Protein AF-A0A936VA31-F1 (afdb_monomer)

Solvent-accessible surface area (backbone atoms only — not comparable to full-atom values): 14080 Å² total; per-residue (Å²): 133,63,66,66,61,53,48,71,73,44,42,67,61,54,53,49,54,37,67,78,35,67,78,33,27,40,36,29,42,31,24,40,40,99,90,47,75,46,81,42,85,36,58,51,67,40,97,56,46,86,48,73,36,76,37,67,69,51,52,54,57,44,53,76,66,28,49,75,64,31,39,37,38,30,41,60,67,91,64,90,61,83,48,77,65,52,57,48,51,18,40,76,67,69,27,28,36,36,39,39,34,63,93,77,72,42,79,50,73,50,65,53,62,90,73,80,72,72,81,58,69,38,66,57,35,65,60,50,44,27,22,62,37,48,49,33,53,46,35,35,74,56,66,71,40,86,60,84,86,68,95,41,56,86,74,42,63,80,81,42,59,73,62,52,75,76,53,45,46,75,73,44,31,44,81,51,54,87,87,74,62,47,22,66,26,36,35,38,19,39,68,99,51,97,37,42,50,39,40,30,32,33,64,43,94,56,28,26,42,37,31,50,86,93,33,51,18,42,76,48,67,57,45,67,70,63,52,72,30,43,78,47,35,35,41,41,77,88,57,74,64,65,49,82,64,80,90,122

Structure (mmCIF, N/CA/C/O backbone):
data_AF-A0A936VA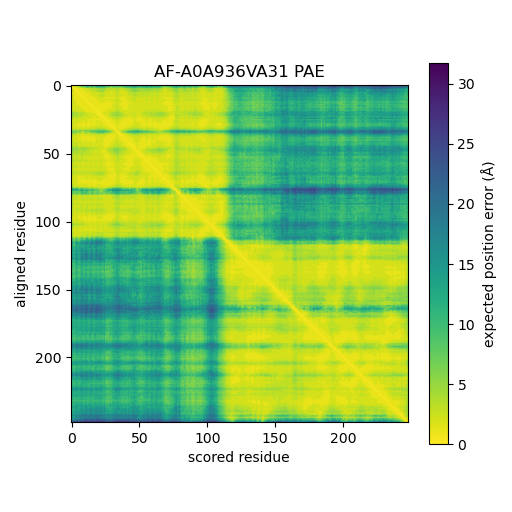31-F1
#
_entry.id   AF-A0A936VA31-F1
#
loop_
_atom_site.group_PDB
_atom_site.id
_atom_site.type_symbol
_atom_site.label_atom_id
_atom_site.label_alt_id
_atom_site.label_comp_id
_atom_site.label_asym_id
_atom_site.label_entity_id
_atom_site.label_seq_id
_atom_site.pdbx_PDB_ins_code
_atom_site.Cartn_x
_atom_site.Cartn_y
_atom_site.Cartn_z
_atom_site.occupancy
_atom_site.B_iso_or_equiv
_atom_site.auth_seq_id
_atom_site.auth_comp_id
_atom_site.auth_asym_id
_atom_site.auth_atom_id
_atom_site.pdbx_PDB_model_num
ATOM 1 N N . MET A 1 1 ? -22.477 9.271 8.141 1.00 64.38 1 MET A N 1
ATOM 2 C CA . MET A 1 1 ? -22.391 9.719 9.551 1.00 64.38 1 MET A CA 1
ATOM 3 C C . MET A 1 1 ? -21.027 10.358 9.692 1.00 64.38 1 MET A C 1
ATOM 5 O O . MET A 1 1 ? -20.084 9.769 9.188 1.00 64.38 1 MET A O 1
ATOM 9 N N . ASN A 1 2 ? -20.929 11.565 10.249 1.00 85.69 2 ASN A N 1
ATOM 10 C CA . ASN A 1 2 ? -19.639 12.242 10.396 1.00 85.69 2 ASN A CA 1
ATOM 11 C C . ASN A 1 2 ? -18.781 11.485 11.430 1.00 85.69 2 ASN A C 1
ATOM 13 O O . ASN A 1 2 ? -19.308 11.075 12.465 1.00 85.69 2 ASN A O 1
ATOM 17 N N . ILE A 1 3 ? -17.487 11.300 11.154 1.00 89.94 3 ILE A N 1
ATOM 18 C CA . ILE A 1 3 ? -16.535 10.653 12.065 1.00 89.94 3 ILE A CA 1
ATOM 19 C C . ILE A 1 3 ? -16.475 11.337 13.431 1.00 89.94 3 ILE A C 1
ATOM 21 O O . ILE A 1 3 ? -16.420 10.650 14.446 1.00 89.94 3 ILE A O 1
ATOM 25 N N . GLN A 1 4 ? -16.622 12.664 13.485 1.00 89.75 4 GLN A N 1
ATOM 26 C CA . GLN A 1 4 ? -16.688 13.390 14.752 1.00 89.75 4 GLN A CA 1
ATOM 27 C C . GLN A 1 4 ? -17.842 12.885 15.632 1.00 89.75 4 GLN A C 1
ATOM 29 O O . GLN A 1 4 ? -17.660 12.634 16.816 1.00 89.75 4 GLN A O 1
ATOM 34 N N . THR A 1 5 ? -19.013 12.627 15.040 1.00 92.50 5 THR A N 1
ATOM 35 C CA . THR A 1 5 ? -20.172 12.078 15.761 1.00 92.50 5 THR A CA 1
ATOM 36 C C . THR A 1 5 ? -19.912 10.667 16.290 1.00 92.50 5 THR A C 1
ATOM 38 O O . THR A 1 5 ? -20.430 10.300 17.343 1.00 92.50 5 THR A O 1
ATOM 41 N N . ILE A 1 6 ? -19.121 9.863 15.571 1.00 94.56 6 ILE A N 1
ATOM 42 C CA . ILE A 1 6 ? -18.710 8.529 16.027 1.00 94.56 6 ILE A CA 1
ATOM 43 C C . ILE A 1 6 ? -17.791 8.659 17.242 1.00 94.56 6 ILE A C 1
ATOM 45 O O . ILE A 1 6 ? -18.020 7.982 18.246 1.00 94.56 6 ILE A O 1
ATOM 49 N N . VAL A 1 7 ? -16.796 9.549 17.156 1.00 95.12 7 VAL A N 1
ATOM 50 C CA . VAL A 1 7 ? -15.859 9.838 18.247 1.00 95.12 7 VAL A CA 1
ATOM 51 C C . VAL A 1 7 ? -16.612 10.278 19.490 1.00 95.12 7 VAL A C 1
ATOM 53 O O . VAL A 1 7 ? -16.461 9.652 20.532 1.00 95.12 7 VAL A O 1
ATOM 56 N N . ASP A 1 8 ? -17.473 11.287 19.376 1.00 95.44 8 ASP A N 1
ATOM 57 C CA . ASP A 1 8 ? -18.206 11.836 20.519 1.00 95.44 8 ASP A CA 1
ATOM 58 C C . ASP A 1 8 ? -19.083 10.777 21.198 1.00 95.44 8 ASP A C 1
ATOM 60 O O . ASP A 1 8 ? -19.187 10.742 22.423 1.00 95.44 8 ASP A O 1
ATOM 64 N N . LYS A 1 9 ? -19.679 9.875 20.411 1.00 96.56 9 LYS A N 1
ATOM 65 C CA . LYS A 1 9 ? -20.570 8.832 20.921 1.00 96.56 9 LYS A CA 1
ATOM 66 C C . LYS A 1 9 ? -19.847 7.707 21.666 1.00 96.56 9 LYS A C 1
ATOM 68 O O . LYS A 1 9 ? -20.405 7.180 22.623 1.00 96.56 9 LYS A O 1
ATOM 73 N N . HIS A 1 10 ? -18.661 7.310 21.210 1.00 97.88 10 HIS A N 1
ATOM 74 C CA . HIS A 1 10 ? -17.914 6.166 21.758 1.00 97.88 10 HIS A CA 1
ATOM 75 C C . HIS A 1 10 ? -16.678 6.584 22.571 1.00 97.88 10 HIS A C 1
ATOM 77 O O . HIS A 1 10 ? -15.896 5.741 23.007 1.00 97.88 10 HIS A O 1
ATOM 83 N N . LYS A 1 11 ? -16.518 7.891 22.814 1.00 97.56 11 LYS A N 1
ATOM 84 C CA . LYS A 1 11 ? -15.355 8.510 23.457 1.00 97.56 11 LYS A CA 1
ATOM 85 C C . LYS A 1 11 ? -14.935 7.828 24.756 1.00 97.56 11 LYS A C 1
ATOM 87 O O . LYS A 1 11 ? -13.755 7.558 24.950 1.00 97.56 11 LYS A O 1
ATOM 92 N N . GLU A 1 12 ? -15.885 7.566 25.648 1.00 98.12 12 GLU A N 1
ATOM 93 C CA . GLU A 1 12 ? -15.598 6.964 26.953 1.00 98.12 12 GLU A CA 1
ATOM 94 C C . GLU A 1 12 ? -15.091 5.524 26.817 1.00 98.12 12 GLU A C 1
ATOM 96 O O . GLU A 1 12 ? -14.149 5.140 27.507 1.00 98.12 12 GLU A O 1
ATOM 101 N N . GLU A 1 13 ? -15.656 4.748 25.887 1.00 98.50 13 GLU A N 1
ATOM 102 C CA . GLU A 1 13 ? -15.237 3.369 25.619 1.00 98.50 13 GLU A CA 1
ATOM 103 C C . GLU A 1 13 ? -13.810 3.328 25.045 1.00 98.50 13 GLU A C 1
ATOM 105 O O . GLU A 1 13 ? -12.988 2.526 25.491 1.00 98.50 13 GLU A O 1
ATOM 110 N N . PHE A 1 14 ? -13.498 4.243 24.120 1.00 98.38 14 PHE A N 1
ATOM 111 C CA . PHE A 1 14 ? -12.164 4.412 23.536 1.00 98.38 14 PHE A CA 1
ATOM 112 C C . PHE A 1 14 ? -11.108 4.767 24.585 1.00 98.38 14 PHE A C 1
ATOM 114 O O . PHE A 1 14 ? -10.080 4.096 24.691 1.00 98.38 14 PHE A O 1
ATOM 121 N N . ILE A 1 15 ? -11.374 5.806 25.387 1.00 98.19 15 ILE A N 1
ATOM 122 C CA . ILE A 1 15 ? -10.460 6.264 26.441 1.00 98.19 15 ILE A CA 1
ATOM 123 C C . ILE A 1 15 ? -10.243 5.149 27.461 1.00 98.19 15 ILE A C 1
ATOM 125 O O . ILE A 1 15 ? -9.108 4.900 27.866 1.00 98.19 15 ILE A O 1
ATOM 129 N N . LYS A 1 16 ? -11.320 4.466 27.869 1.00 98.12 16 LYS A N 1
ATOM 130 C CA . LYS A 1 16 ? -11.235 3.371 28.833 1.00 98.12 16 LYS A CA 1
ATOM 131 C C . LYS A 1 16 ? -10.326 2.258 28.318 1.00 98.12 16 LYS A C 1
ATOM 133 O O . LYS A 1 16 ? -9.398 1.880 29.022 1.00 98.12 16 LYS A O 1
ATOM 138 N N . GLN A 1 17 ? -10.554 1.761 27.102 1.00 98.12 17 GLN A N 1
ATOM 139 C CA . GLN A 1 17 ? -9.746 0.666 26.562 1.00 98.12 17 GLN A CA 1
ATOM 140 C C . GLN A 1 17 ? -8.271 1.052 26.416 1.00 98.12 17 GLN A C 1
ATOM 142 O O . GLN A 1 17 ? -7.402 0.254 26.753 1.00 98.12 17 GLN A O 1
ATOM 147 N N . ALA A 1 18 ? -7.989 2.271 25.951 1.00 97.19 18 ALA A N 1
ATOM 148 C CA . ALA A 1 18 ? -6.624 2.771 25.834 1.00 97.19 18 ALA A CA 1
ATOM 149 C C . ALA A 1 18 ? -5.923 2.858 27.202 1.00 97.19 18 ALA A C 1
ATOM 151 O O . ALA A 1 18 ? -4.800 2.382 27.359 1.00 97.19 18 ALA A O 1
ATOM 152 N N . ASN A 1 19 ? -6.600 3.401 28.216 1.00 96.50 19 ASN A N 1
ATOM 153 C CA . ASN A 1 19 ? -6.044 3.528 29.565 1.00 96.50 19 ASN A CA 1
ATOM 154 C C . ASN A 1 19 ? -5.906 2.184 30.298 1.00 96.50 19 ASN A C 1
ATOM 156 O O . ASN A 1 19 ? -5.024 2.052 31.143 1.00 96.50 19 ASN A O 1
ATOM 160 N N . ASP A 1 20 ? -6.730 1.186 29.966 1.00 97.00 20 ASP A N 1
ATOM 161 C CA . ASP A 1 20 ? -6.608 -0.179 30.493 1.00 97.00 20 ASP A CA 1
ATOM 162 C C . ASP A 1 20 ? -5.352 -0.903 29.949 1.00 97.00 20 ASP A C 1
ATOM 164 O O . ASP A 1 20 ? -4.991 -1.975 30.434 1.00 97.00 20 ASP A O 1
ATOM 168 N N . SER A 1 21 ? -4.669 -0.357 28.933 1.00 95.00 21 SER A N 1
ATOM 169 C CA . SER A 1 21 ? -3.461 -0.939 28.325 1.00 95.00 21 SER A CA 1
ATOM 170 C C . SER A 1 21 ? -2.429 0.132 27.926 1.00 95.00 21 SER A C 1
ATOM 172 O O . SER A 1 21 ? -2.084 0.265 26.756 1.00 95.00 21 SER A O 1
ATOM 174 N N . PRO A 1 22 ? -1.840 0.870 28.885 1.00 93.44 22 PRO A N 1
ATOM 175 C CA . PRO A 1 22 ? -1.035 2.062 28.600 1.00 93.44 22 PRO A CA 1
ATOM 176 C C . PRO A 1 22 ? 0.347 1.792 27.980 1.00 93.44 22 PRO A C 1
ATOM 178 O O . PRO A 1 22 ? 1.099 2.724 27.705 1.00 93.44 22 PRO A O 1
ATOM 181 N N . HIS A 1 23 ? 0.708 0.522 27.790 1.00 94.44 23 HIS A N 1
ATOM 182 C CA . HIS A 1 23 ? 2.012 0.091 27.279 1.00 94.44 23 HIS A CA 1
ATOM 183 C C . HIS A 1 23 ? 1.914 -0.754 26.007 1.00 94.44 23 HIS A C 1
ATOM 18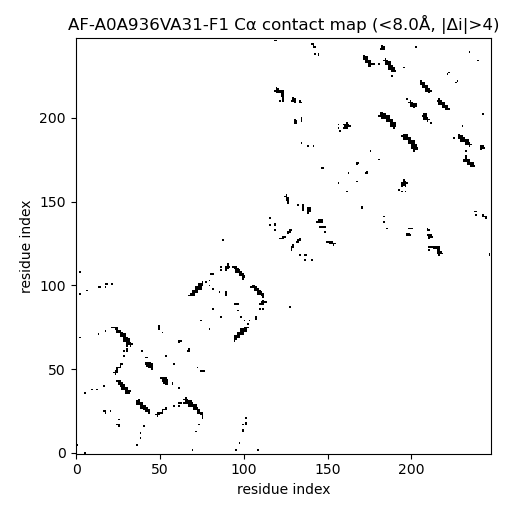5 O O . HIS A 1 23 ? 2.930 -1.274 25.554 1.00 94.44 23 HIS A O 1
ATOM 191 N N . ARG A 1 24 ? 0.712 -0.931 25.451 1.00 95.12 24 ARG A N 1
ATOM 192 C CA . ARG A 1 24 ? 0.480 -1.651 24.198 1.00 95.12 24 ARG A CA 1
ATOM 193 C C . ARG A 1 24 ? -0.673 -1.002 23.450 1.00 95.12 24 ARG A C 1
ATOM 195 O O . ARG A 1 24 ? -1.702 -0.736 24.059 1.00 95.12 24 ARG A O 1
ATOM 202 N N . GLU A 1 25 ? -0.530 -0.814 22.144 1.00 96.38 25 GLU A N 1
ATOM 203 C CA . GLU A 1 25 ? -1.642 -0.330 21.329 1.00 96.38 25 GLU A CA 1
ATOM 204 C C . GLU A 1 25 ? -2.869 -1.234 21.458 1.00 96.38 25 GLU A C 1
ATOM 206 O O . GLU A 1 25 ? -2.787 -2.466 21.371 1.00 96.38 25 GLU A O 1
ATOM 211 N N . VAL A 1 26 ? -4.026 -0.612 21.648 1.00 97.94 26 VAL A N 1
ATOM 212 C CA . VAL A 1 26 ? -5.319 -1.282 21.579 1.00 97.94 26 VAL A CA 1
ATOM 213 C C . VAL A 1 26 ? -5.999 -0.955 20.262 1.00 97.94 26 VAL A C 1
ATOM 215 O O . VAL A 1 26 ? -5.730 0.084 19.669 1.00 97.94 26 VAL A O 1
ATOM 218 N N . CYS A 1 27 ? -6.910 -1.821 19.828 1.00 98.31 27 CYS A N 1
ATOM 219 C CA . CYS A 1 27 ? -7.685 -1.626 18.611 1.00 98.31 27 CYS A CA 1
ATOM 220 C C . CYS A 1 27 ? -9.147 -2.048 18.795 1.00 98.31 27 CYS A C 1
ATOM 222 O O . CYS A 1 27 ? -9.490 -2.807 19.710 1.00 98.31 27 CYS A O 1
ATOM 224 N N . GLY A 1 28 ? -10.022 -1.568 17.920 1.00 98.38 28 GLY A N 1
ATOM 225 C CA . GLY A 1 28 ? -11.430 -1.937 17.914 1.00 98.38 28 GLY A CA 1
ATOM 226 C C . GLY A 1 28 ? -12.165 -1.466 16.667 1.00 98.38 28 GLY A C 1
ATOM 227 O O . GLY A 1 28 ? -11.650 -0.677 15.877 1.00 98.38 28 GLY A O 1
ATOM 228 N N . LEU A 1 29 ? -13.393 -1.945 16.503 1.00 98.56 29 LEU A N 1
ATOM 229 C CA . LEU A 1 29 ? -14.234 -1.674 15.341 1.00 98.56 29 LEU A CA 1
ATOM 230 C C . LEU A 1 29 ? -15.510 -0.949 15.759 1.00 98.56 29 LEU A C 1
ATOM 232 O O . LEU A 1 29 ? -16.171 -1.318 16.733 1.00 98.56 29 LEU A O 1
ATOM 236 N N . VAL A 1 30 ? -15.900 0.069 14.994 1.00 98.31 30 VAL A N 1
ATOM 237 C CA . VAL A 1 30 ? -17.223 0.687 15.109 1.00 98.31 30 VAL A CA 1
ATOM 238 C C . VAL A 1 30 ? -18.123 0.111 14.028 1.00 98.31 30 VAL A C 1
ATOM 240 O O . VAL A 1 30 ? -17.881 0.286 12.835 1.00 98.31 30 VAL A O 1
ATOM 243 N N . VAL A 1 31 ? -19.209 -0.527 14.453 1.00 97.88 31 VAL A N 1
ATOM 244 C CA . VAL A 1 31 ? -20.173 -1.184 13.571 1.00 97.88 31 VAL A CA 1
ATOM 245 C C . VAL A 1 31 ? -21.468 -0.386 13.521 1.00 97.88 31 VAL A C 1
ATOM 247 O O . VAL A 1 31 ? -22.071 -0.066 14.551 1.00 97.88 31 VAL A O 1
ATOM 250 N N . LYS A 1 32 ? -21.934 -0.083 12.311 1.00 96.88 32 LYS A N 1
ATOM 251 C CA . LYS A 1 32 ? -23.260 0.465 12.044 1.00 96.88 32 LYS A CA 1
ATOM 252 C C . LYS A 1 32 ? -24.286 -0.661 12.006 1.00 96.88 32 LYS A C 1
ATOM 254 O O . LYS A 1 32 ? -24.340 -1.459 11.075 1.00 96.88 32 LYS A O 1
ATOM 259 N N . LEU A 1 33 ? -25.155 -0.662 13.007 1.00 94.12 33 LEU A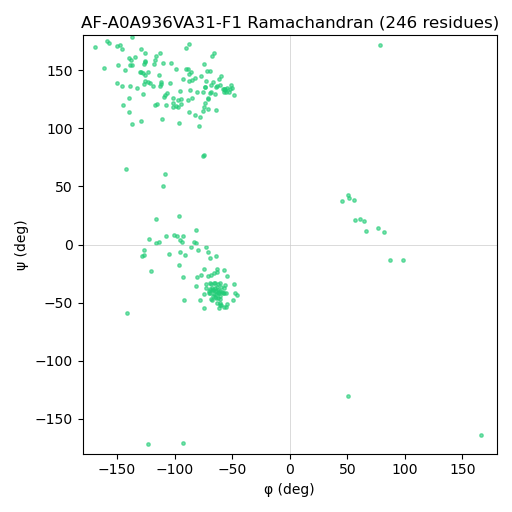 N 1
ATOM 260 C CA . LEU A 1 33 ? -26.401 -1.421 13.026 1.00 94.12 33 LEU A CA 1
ATOM 261 C C . LEU A 1 33 ? -27.514 -0.575 12.383 1.00 94.12 33 LEU A C 1
ATOM 263 O O . LEU A 1 33 ? -27.335 0.619 12.133 1.00 94.12 33 LEU A O 1
ATOM 267 N N . LYS A 1 34 ? -28.702 -1.160 12.175 1.00 88.75 34 LYS A N 1
ATOM 268 C CA . LYS A 1 34 ? -29.838 -0.508 11.482 1.00 88.75 34 LYS A CA 1
ATOM 269 C C . LYS A 1 34 ? -30.122 0.935 11.932 1.00 88.75 34 LYS A C 1
ATOM 271 O O . LYS A 1 34 ? -30.358 1.792 11.090 1.00 88.75 34 LYS A O 1
ATOM 276 N N . THR A 1 35 ? -30.092 1.210 13.237 1.00 86.12 35 THR A N 1
ATOM 277 C CA . THR A 1 35 ? -30.448 2.528 13.806 1.00 86.12 35 THR A CA 1
ATOM 278 C C . THR A 1 35 ? -29.384 3.127 14.724 1.00 86.12 35 THR A C 1
ATOM 280 O O . THR A 1 35 ? -29.542 4.249 15.198 1.00 86.12 35 THR A O 1
ATOM 283 N N . LYS A 1 36 ? -28.295 2.403 15.006 1.00 93.12 36 LYS A N 1
ATOM 284 C CA . LYS A 1 36 ? -27.264 2.836 15.955 1.00 93.12 36 LYS A CA 1
ATOM 285 C C . LYS A 1 36 ? -25.895 2.299 15.573 1.00 93.12 36 LYS A C 1
ATOM 287 O O . LYS A 1 36 ? -25.785 1.245 14.964 1.00 93.12 36 LYS A O 1
ATOM 292 N N . THR A 1 37 ? -24.854 2.995 15.999 1.00 96.00 37 THR A N 1
ATOM 293 C CA . THR A 1 37 ? -23.488 2.462 16.033 1.00 96.00 37 THR A CA 1
ATOM 294 C C . THR A 1 37 ? -23.217 1.740 17.349 1.00 96.00 37 THR A C 1
ATOM 296 O O . THR A 1 37 ? -23.818 2.082 18.378 1.00 96.00 37 THR A O 1
ATOM 299 N N . LYS A 1 38 ? -22.328 0.751 17.297 1.00 97.19 38 LYS A N 1
ATOM 300 C CA . LYS A 1 38 ? -21.812 -0.011 18.431 1.00 97.19 38 LYS A CA 1
ATOM 301 C C . LYS A 1 38 ? -20.294 -0.094 18.305 1.00 97.19 38 LYS A C 1
ATOM 303 O O . LYS A 1 38 ? -19.804 -0.397 17.221 1.00 97.19 38 LYS A O 1
ATOM 308 N N . TYR A 1 39 ? -19.586 0.139 19.401 1.00 98.25 39 TYR A N 1
ATOM 309 C CA . TYR A 1 39 ? -18.160 -0.124 19.481 1.00 98.25 39 TYR A CA 1
ATOM 310 C C . TYR A 1 39 ? -17.899 -1.571 19.919 1.00 98.25 39 TYR A C 1
ATOM 312 O O . TYR A 1 39 ? -18.632 -2.124 20.744 1.00 98.25 39 TYR A O 1
ATOM 320 N N . ILE A 1 40 ? -16.889 -2.199 19.325 1.00 98.00 40 ILE A N 1
ATOM 321 C CA . ILE A 1 40 ? -16.439 -3.554 19.632 1.00 98.00 40 ILE A CA 1
ATOM 322 C C . ILE A 1 40 ? -14.924 -3.486 19.868 1.00 98.00 40 ILE A C 1
ATOM 324 O O . ILE A 1 40 ? -14.178 -3.335 18.902 1.00 98.00 40 ILE A O 1
ATOM 328 N N . PRO A 1 41 ? -14.457 -3.592 21.126 1.00 98.19 41 PRO A N 1
ATOM 329 C CA . PRO A 1 41 ? -13.048 -3.824 21.426 1.00 98.19 41 PRO A CA 1
ATOM 330 C C . PRO A 1 41 ? -12.558 -5.092 20.729 1.00 98.19 41 PRO A C 1
ATOM 332 O O . PRO A 1 41 ? -13.222 -6.127 20.821 1.00 98.19 41 PRO A O 1
ATOM 335 N N . CYS A 1 42 ? -11.404 -5.022 20.072 1.00 98.31 42 CYS A N 1
ATOM 336 C CA . CYS A 1 42 ? -10.814 -6.155 19.371 1.00 98.31 42 CYS A CA 1
ATOM 337 C C . CYS A 1 42 ? -9.454 -6.527 19.962 1.00 98.31 42 CYS A C 1
ATOM 339 O O . CYS A 1 42 ? -8.740 -5.704 20.542 1.00 98.31 42 CYS A O 1
ATOM 341 N N . LYS A 1 43 ? -9.074 -7.788 19.782 1.00 97.69 43 LYS A N 1
ATOM 342 C CA . LYS A 1 43 ? -7.766 -8.309 20.155 1.00 97.69 43 LYS A CA 1
ATOM 343 C C . LYS A 1 43 ? -6.701 -7.812 19.176 1.00 97.69 43 LYS A C 1
ATOM 345 O O . LYS A 1 43 ? -6.765 -8.127 17.990 1.00 97.69 43 LYS A O 1
ATOM 350 N N . ASN A 1 44 ? -5.691 -7.117 19.704 1.00 97.50 44 ASN A N 1
ATOM 351 C CA . ASN A 1 44 ? -4.479 -6.770 18.962 1.00 97.50 44 ASN A CA 1
ATOM 352 C C . ASN A 1 44 ? -3.536 -7.988 18.873 1.00 97.50 44 ASN A C 1
ATOM 354 O O . ASN A 1 44 ? -2.922 -8.364 19.881 1.00 97.50 44 ASN A O 1
ATOM 358 N N . VAL A 1 45 ? -3.390 -8.569 17.679 1.00 97.00 45 VAL A N 1
ATOM 359 C CA . VAL A 1 45 ? -2.524 -9.728 17.393 1.00 97.00 45 VAL A CA 1
ATOM 360 C C . VAL A 1 45 ? -1.134 -9.362 16.856 1.00 97.00 45 VAL A C 1
ATOM 362 O O . VAL A 1 45 ? -0.338 -10.265 16.605 1.00 97.00 45 VAL A O 1
ATOM 365 N N . ALA A 1 46 ? -0.794 -8.072 1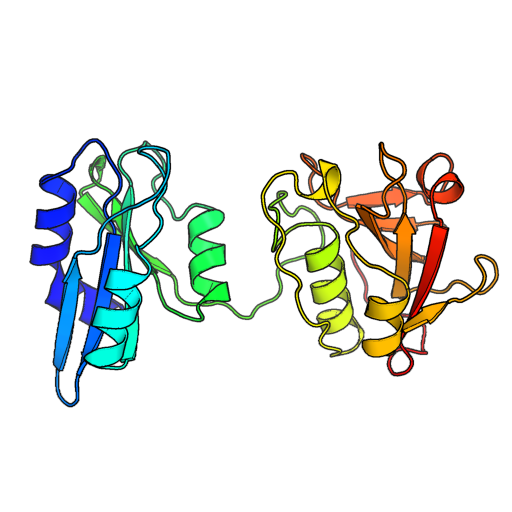6.762 1.00 93.81 46 ALA A N 1
ATOM 366 C CA . ALA A 1 46 ? 0.522 -7.630 16.308 1.00 93.81 46 ALA A CA 1
ATOM 367 C C . ALA A 1 46 ? 1.654 -8.162 17.204 1.00 93.81 46 ALA A C 1
ATOM 369 O O . ALA A 1 46 ? 1.531 -8.245 18.434 1.00 93.81 46 ALA A O 1
ATOM 370 N N . GLY A 1 47 ? 2.798 -8.470 16.589 1.00 92.19 47 GLY A N 1
ATOM 371 C CA . GLY A 1 47 ? 3.959 -9.061 17.265 1.00 92.19 47 GLY A CA 1
ATOM 372 C C . GLY A 1 47 ? 4.720 -8.125 18.214 1.00 92.19 47 GLY A C 1
ATOM 373 O O . GLY A 1 47 ? 5.635 -8.573 18.901 1.00 92.19 47 GLY A O 1
ATOM 374 N N . ASN A 1 48 ? 4.372 -6.837 18.270 1.00 91.38 48 ASN A N 1
ATOM 375 C CA . ASN A 1 48 ? 5.009 -5.846 19.140 1.00 91.38 48 ASN A CA 1
ATOM 376 C C . ASN A 1 48 ? 3.963 -4.937 19.813 1.00 91.38 48 ASN A C 1
ATOM 378 O O . ASN A 1 48 ? 2.764 -5.136 19.639 1.00 91.38 48 ASN A O 1
ATOM 382 N N . ALA A 1 49 ? 4.411 -4.008 20.660 1.00 91.06 49 ALA A N 1
ATOM 383 C CA . ALA A 1 49 ? 3.543 -3.167 21.485 1.00 91.06 49 ALA A CA 1
ATOM 384 C C . ALA A 1 49 ? 3.134 -1.825 20.847 1.00 91.06 49 ALA A C 1
ATOM 386 O O . ALA A 1 49 ? 2.298 -1.130 21.419 1.00 91.06 49 ALA A O 1
ATOM 387 N N . PHE A 1 50 ? 3.731 -1.463 19.713 1.00 91.06 50 PHE A N 1
ATOM 388 C CA . PHE A 1 50 ? 3.623 -0.150 19.068 1.00 91.06 50 PHE A CA 1
ATOM 389 C C . PHE A 1 50 ? 2.896 -0.192 17.722 1.00 91.06 50 PHE A C 1
ATOM 391 O O . PHE A 1 50 ? 2.812 0.834 17.066 1.00 91.06 50 PHE A O 1
ATOM 398 N N . ASP A 1 51 ? 2.416 -1.369 17.333 1.00 90.50 51 ASP A N 1
ATOM 399 C CA . ASP A 1 51 ? 1.585 -1.590 16.160 1.00 90.50 51 ASP A CA 1
ATOM 400 C C . ASP A 1 51 ? 0.304 -2.309 16.595 1.00 90.50 51 ASP A C 1
ATOM 402 O O . ASP A 1 51 ? 0.246 -2.944 17.665 1.00 90.50 51 ASP A O 1
ATOM 406 N N . PHE A 1 52 ? -0.695 -2.310 15.714 1.00 94.25 52 PHE A N 1
ATOM 407 C CA . PHE A 1 52 ? -1.870 -3.147 15.873 1.00 94.25 52 PHE A CA 1
ATOM 408 C C . PHE A 1 52 ? -2.223 -3.949 14.622 1.00 94.25 52 PHE A C 1
ATOM 410 O O . PHE A 1 52 ? -2.030 -3.524 13.487 1.00 94.25 52 PHE A O 1
ATOM 417 N N . GLU A 1 53 ? -2.790 -5.124 14.865 1.00 95.00 53 GLU A N 1
ATOM 418 C CA . GLU A 1 53 ? -3.426 -5.972 13.865 1.00 95.00 53 GLU A CA 1
ATOM 419 C C . GLU A 1 53 ? -4.689 -6.543 14.513 1.00 95.00 53 GLU A C 1
ATOM 421 O O . GLU A 1 53 ? -4.630 -7.077 15.623 1.00 95.00 53 GLU A O 1
ATOM 426 N N . ILE A 1 54 ? -5.845 -6.374 13.873 1.00 96.94 54 ILE A N 1
ATOM 427 C CA . ILE A 1 54 ? -7.127 -6.843 14.411 1.00 96.94 54 ILE A CA 1
ATOM 428 C C . ILE A 1 54 ? -7.257 -8.337 14.116 1.00 96.94 54 ILE A C 1
ATOM 430 O O . ILE A 1 54 ? -7.050 -8.764 12.984 1.00 96.94 54 ILE A O 1
ATOM 434 N N . SER A 1 55 ? -7.618 -9.139 15.121 1.00 97.25 55 SER A N 1
ATOM 435 C CA . SER A 1 55 ? -7.847 -10.570 14.903 1.00 97.25 55 SER A CA 1
ATOM 436 C C . SER A 1 55 ? -8.971 -10.825 13.886 1.00 97.25 55 SER A C 1
ATOM 438 O O . SER A 1 55 ? -10.028 -10.198 13.961 1.00 97.25 55 SER A O 1
ATOM 440 N N . GLN A 1 56 ? -8.775 -11.782 12.970 1.00 95.56 56 GLN A N 1
ATOM 441 C CA . GLN A 1 56 ? -9.791 -12.133 11.966 1.00 95.56 56 GLN A CA 1
ATOM 442 C C . GLN A 1 56 ? -11.129 -12.540 12.609 1.00 95.56 56 GLN A C 1
ATOM 444 O O . GLN A 1 56 ? -12.185 -12.145 12.134 1.00 95.56 56 GLN A O 1
ATOM 449 N N . GLU A 1 57 ? -11.091 -13.247 13.744 1.00 97.56 57 GLU A N 1
ATOM 450 C CA . GLU A 1 57 ? -12.292 -13.631 14.499 1.00 97.56 57 GLU A CA 1
ATOM 451 C C . GLU A 1 57 ? -13.122 -12.410 14.936 1.00 97.56 57 GLU A C 1
ATOM 453 O O . GLU A 1 57 ? -14.354 -12.425 14.862 1.00 97.56 57 GLU A O 1
ATOM 458 N N . ASP A 1 58 ? -12.464 -11.332 15.373 1.00 98.00 58 ASP A N 1
ATOM 459 C CA . ASP A 1 58 ? -13.159 -10.107 15.767 1.00 98.00 58 ASP A CA 1
ATOM 460 C C . ASP A 1 58 ? -13.722 -9.343 14.562 1.00 98.00 58 ASP A C 1
ATOM 462 O O . ASP A 1 58 ? -14.797 -8.746 14.685 1.00 98.00 58 ASP A O 1
ATOM 466 N N . VAL A 1 59 ? -13.037 -9.383 13.411 1.00 97.25 59 VAL A N 1
ATOM 467 C CA . VAL A 1 59 ? -13.546 -8.831 12.144 1.00 97.25 59 VAL A CA 1
ATOM 468 C C . VAL A 1 59 ? -14.822 -9.566 11.739 1.00 97.25 59 VAL A C 1
ATOM 470 O O . VAL A 1 59 ? -15.874 -8.936 11.631 1.00 97.25 59 VAL A O 1
ATOM 473 N N . ASP A 1 60 ? -14.775 -10.897 11.649 1.00 97.31 60 ASP A N 1
ATOM 474 C CA . ASP A 1 60 ? -15.919 -11.732 11.262 1.00 97.31 60 ASP A CA 1
ATOM 475 C C . ASP A 1 60 ? -17.121 -11.496 12.199 1.00 97.31 60 ASP A C 1
ATOM 477 O O . ASP A 1 60 ? -18.279 -11.348 11.785 1.00 97.31 60 ASP A O 1
ATOM 481 N N . LYS A 1 61 ? -16.851 -11.390 13.506 1.00 96.75 61 LYS A N 1
ATOM 482 C CA . LYS A 1 61 ? -17.865 -11.087 14.521 1.00 96.75 61 LYS A CA 1
ATOM 483 C C . LYS A 1 61 ? -18.459 -9.688 14.359 1.00 96.75 61 LYS A C 1
ATOM 485 O O . LYS A 1 61 ? -19.654 -9.510 14.626 1.00 96.75 61 LYS A O 1
ATOM 490 N N . ALA A 1 62 ? -17.665 -8.691 13.986 1.00 97.19 62 ALA A N 1
ATOM 491 C CA . ALA A 1 62 ? -18.143 -7.336 13.739 1.00 97.19 62 ALA A CA 1
ATOM 492 C C . ALA A 1 62 ? -19.023 -7.280 12.481 1.00 97.19 62 ALA A C 1
ATOM 494 O O . ALA A 1 62 ? -20.141 -6.761 12.548 1.00 97.19 62 ALA A O 1
ATOM 495 N N . GLU A 1 63 ? -18.572 -7.893 11.387 1.00 96.62 63 GLU A N 1
ATOM 496 C CA . GLU A 1 63 ? -19.292 -7.955 10.110 1.00 96.62 63 GLU A CA 1
ATOM 497 C C . GLU A 1 63 ? -20.618 -8.716 10.221 1.00 96.62 63 GLU A C 1
ATOM 499 O O . GLU A 1 63 ? -21.633 -8.292 9.666 1.00 96.62 63 GLU A O 1
ATOM 504 N N . SER A 1 64 ? -20.668 -9.780 11.032 1.00 96.69 64 SER A N 1
ATOM 505 C CA . SER A 1 64 ? -21.919 -10.510 11.295 1.00 96.69 64 SER A CA 1
ATOM 506 C C . SER A 1 64 ? -22.999 -9.662 11.991 1.00 96.69 64 SER A C 1
ATOM 508 O O . SER A 1 64 ? -24.187 -9.985 11.927 1.00 96.69 64 SER A O 1
ATOM 510 N N . GLN A 1 65 ? -22.613 -8.571 12.666 1.00 96.19 65 GLN A N 1
ATOM 511 C CA . GLN A 1 65 ? -23.539 -7.678 13.369 1.00 96.19 65 GLN A CA 1
ATOM 512 C C . GLN A 1 65 ? -24.006 -6.504 12.497 1.00 96.19 65 GLN A C 1
ATOM 514 O O . GLN A 1 65 ? -25.102 -5.980 12.721 1.00 96.19 65 GLN A O 1
ATOM 519 N N . GLY A 1 66 ? -23.203 -6.070 11.525 1.00 96.31 66 GLY A N 1
ATOM 520 C CA . GLY A 1 66 ? -23.508 -4.934 10.661 1.00 96.31 66 GLY A CA 1
ATOM 521 C C . GLY A 1 66 ? -22.295 -4.454 9.869 1.00 96.31 66 GLY A C 1
ATOM 522 O O . GLY A 1 66 ? -21.291 -5.143 9.759 1.00 96.31 66 GLY A O 1
ATOM 523 N N . THR A 1 67 ? -22.376 -3.242 9.323 1.00 96.69 67 THR A N 1
ATOM 524 C CA . THR A 1 67 ? -21.302 -2.680 8.490 1.00 96.69 67 THR A CA 1
ATOM 525 C C . THR A 1 67 ? -20.244 -2.013 9.360 1.00 96.69 67 THR A C 1
ATOM 527 O O . THR A 1 67 ? -20.582 -1.129 10.150 1.00 96.69 67 THR A O 1
ATOM 530 N N . ILE A 1 68 ? -18.975 -2.386 9.208 1.00 97.56 68 ILE A N 1
ATOM 531 C CA . ILE A 1 68 ? -17.855 -1.659 9.818 1.00 97.56 68 ILE A CA 1
ATOM 532 C C . ILE A 1 68 ? -17.788 -0.261 9.186 1.00 97.56 68 ILE A C 1
ATOM 534 O O . ILE A 1 68 ? -17.854 -0.123 7.970 1.00 97.56 68 ILE A O 1
ATOM 538 N N . ILE A 1 69 ? -17.733 0.787 10.011 1.00 96.81 69 ILE A N 1
ATOM 539 C CA . ILE A 1 69 ? -17.732 2.188 9.547 1.00 96.81 69 ILE A CA 1
ATOM 540 C C . ILE A 1 69 ? -16.570 3.025 10.085 1.00 96.81 69 ILE A C 1
ATOM 542 O O . ILE A 1 69 ? -16.424 4.175 9.677 1.00 96.81 69 ILE A O 1
ATOM 546 N N . ALA A 1 70 ? -15.803 2.493 11.036 1.00 97.88 70 ALA A N 1
ATOM 547 C CA . ALA A 1 70 ? -14.554 3.082 11.495 1.00 97.88 70 ALA A CA 1
ATOM 548 C C . ALA A 1 70 ? -13.714 2.034 12.234 1.00 97.88 70 ALA A C 1
ATOM 550 O O . ALA A 1 70 ? -14.262 1.139 12.887 1.00 97.88 70 ALA A O 1
ATOM 551 N N . VAL A 1 71 ? -12.399 2.212 12.188 1.00 98.31 71 VAL A N 1
ATOM 552 C CA . VAL A 1 71 ? -11.428 1.515 13.034 1.00 98.31 71 VAL A CA 1
ATOM 553 C C . VAL A 1 71 ? -10.958 2.474 14.120 1.00 98.31 71 VAL A C 1
ATOM 555 O O . VAL A 1 71 ? -10.746 3.657 13.866 1.00 98.31 71 VAL A O 1
ATOM 558 N N . PHE A 1 72 ? -10.818 1.977 15.340 1.00 98.50 72 PHE A N 1
ATOM 559 C CA . PHE A 1 72 ? -10.205 2.696 16.448 1.00 98.50 72 PHE A CA 1
ATOM 560 C C . PHE A 1 72 ? -8.878 2.041 16.814 1.00 98.50 72 PHE A C 1
ATOM 562 O O . PHE A 1 72 ? -8.819 0.813 16.905 1.00 98.50 72 PHE A O 1
ATOM 569 N N . HIS A 1 73 ? -7.861 2.846 17.111 1.00 97.88 73 HIS A N 1
ATOM 570 C CA . HIS A 1 73 ? -6.652 2.390 17.790 1.00 97.88 73 HIS A CA 1
ATOM 571 C C . HIS A 1 73 ? -6.040 3.461 18.701 1.00 97.88 73 HIS A C 1
ATOM 573 O O . HIS A 1 73 ? -6.476 4.617 18.729 1.00 97.88 73 HIS A O 1
ATOM 579 N N . SER A 1 74 ? -5.038 3.070 19.489 1.00 97.12 74 SER A N 1
ATOM 580 C CA . SER A 1 74 ? -4.317 3.977 20.386 1.00 97.12 74 SER A CA 1
ATOM 581 C C . SER A 1 74 ? -2.814 3.949 20.158 1.00 97.12 74 SER A C 1
ATOM 583 O O . SER A 1 74 ? -2.258 2.859 20.097 1.00 97.12 74 SER A O 1
ATOM 585 N N . HIS A 1 75 ? -2.147 5.099 20.222 1.00 94.50 75 HIS A N 1
ATOM 586 C CA . HIS A 1 75 ? -0.685 5.154 20.291 1.00 94.50 75 HIS A CA 1
ATOM 587 C C . HIS A 1 75 ? -0.208 5.275 21.739 1.00 94.50 75 HIS A C 1
ATOM 589 O O . HIS A 1 75 ? -0.676 6.136 22.493 1.00 94.50 75 HIS A O 1
ATOM 595 N N . VAL A 1 76 ? 0.765 4.434 22.099 1.00 90.19 76 VAL A N 1
ATOM 596 C CA . VAL A 1 76 ? 1.454 4.438 23.407 1.00 90.19 76 VAL A CA 1
ATOM 597 C C . VAL A 1 76 ? 2.869 5.032 23.346 1.00 90.19 76 VAL A C 1
ATOM 599 O O . VAL A 1 76 ? 3.512 5.208 24.379 1.00 90.19 76 VAL A O 1
ATOM 602 N N . ASN A 1 77 ? 3.374 5.317 22.145 1.00 79.69 77 ASN A N 1
ATOM 603 C CA . ASN A 1 77 ? 4.698 5.894 21.901 1.00 79.69 77 ASN A CA 1
ATOM 604 C C . ASN A 1 77 ? 4.633 7.438 21.815 1.00 79.69 77 ASN A C 1
ATOM 606 O O . ASN A 1 77 ? 3.617 8.053 22.122 1.00 79.69 77 ASN A O 1
ATOM 610 N N . HIS A 1 78 ? 5.734 8.076 21.409 1.00 74.12 78 HIS A N 1
ATOM 611 C CA . HIS A 1 78 ? 5.802 9.531 21.211 1.00 74.12 78 HIS A CA 1
ATOM 612 C C . HIS A 1 78 ? 5.227 10.012 19.862 1.00 74.12 78 HIS A C 1
ATOM 614 O O . HIS A 1 78 ? 5.297 11.208 19.569 1.00 74.12 78 HIS A O 1
ATOM 620 N N . GLU A 1 79 ? 4.700 9.114 19.023 1.00 76.94 79 GLU A N 1
ATOM 621 C CA . GLU A 1 79 ? 4.167 9.461 17.707 1.00 76.94 79 GLU A CA 1
ATOM 622 C C . GLU A 1 79 ? 2.769 10.072 17.855 1.00 76.94 79 GLU A C 1
ATOM 624 O O . GLU A 1 79 ? 1.760 9.393 18.054 1.00 76.94 79 GLU A O 1
ATOM 629 N N . MET A 1 80 ? 2.714 11.399 17.752 1.00 79.25 80 MET A N 1
ATOM 630 C CA . MET A 1 80 ? 1.495 12.170 17.993 1.00 79.25 80 MET A CA 1
ATOM 631 C C . MET A 1 80 ? 0.520 12.154 16.811 1.00 79.25 80 MET A C 1
ATOM 633 O O . MET A 1 80 ? -0.545 12.768 16.900 1.00 79.25 80 MET A O 1
ATOM 637 N N . SER A 1 81 ? 0.875 11.551 15.679 1.00 86.38 81 SER A N 1
ATOM 638 C CA . SER A 1 81 ? 0.072 11.532 14.450 1.00 86.38 81 SER A CA 1
ATOM 639 C C . SER A 1 81 ? -0.095 10.111 13.926 1.00 86.38 81 SER A C 1
ATOM 641 O O . SER A 1 81 ? 0.574 9.203 14.389 1.00 86.38 81 SER A O 1
ATOM 643 N N . PHE A 1 82 ? -0.987 9.916 12.956 1.00 87.69 82 PHE A N 1
ATOM 644 C CA . PHE A 1 82 ? -1.092 8.635 12.263 1.00 87.69 82 PHE A CA 1
ATOM 645 C C . PHE A 1 82 ? 0.248 8.257 11.633 1.00 87.69 82 PHE A C 1
ATOM 647 O O . PHE A 1 82 ? 0.867 9.071 10.939 1.00 87.69 82 PHE A O 1
ATOM 654 N N . THR A 1 83 ? 0.677 7.021 11.865 1.00 85.75 83 THR A N 1
ATOM 655 C CA . THR A 1 83 ? 1.846 6.462 11.200 1.00 85.75 83 THR A CA 1
ATOM 656 C C . THR A 1 83 ? 1.550 6.286 9.708 1.00 85.75 83 THR A C 1
ATOM 658 O O . THR A 1 83 ? 0.388 6.198 9.288 1.00 85.75 83 THR A O 1
ATOM 661 N N . PRO A 1 84 ? 2.584 6.134 8.863 1.00 79.69 84 PRO A N 1
ATOM 662 C CA . PRO A 1 84 ? 2.372 5.692 7.495 1.00 79.69 84 PRO A CA 1
ATOM 663 C C . PRO A 1 84 ? 1.590 4.371 7.408 1.00 79.69 84 PRO A C 1
ATOM 665 O O . PRO A 1 84 ? 0.956 4.139 6.385 1.00 79.69 84 PRO A O 1
ATOM 668 N N . ALA A 1 85 ? 1.653 3.493 8.422 1.00 81.88 85 ALA A N 1
ATOM 669 C CA . ALA A 1 85 ? 0.898 2.238 8.455 1.00 81.88 85 ALA A CA 1
ATOM 670 C C . ALA A 1 85 ? -0.598 2.459 8.624 1.00 81.88 85 ALA A C 1
ATOM 672 O O . ALA A 1 85 ? -1.379 1.872 7.877 1.00 81.88 85 ALA A O 1
ATOM 673 N N . ASP A 1 86 ? -0.981 3.383 9.496 1.00 89.62 86 ASP A N 1
ATOM 674 C CA . ASP A 1 86 ? -2.388 3.691 9.729 1.00 89.62 86 ASP A CA 1
ATOM 675 C C . ASP A 1 86 ? -3.040 4.319 8.499 1.00 89.62 86 ASP A C 1
ATOM 677 O O . ASP A 1 86 ? -4.131 3.921 8.101 1.00 89.62 86 ASP A O 1
ATOM 681 N N . VAL A 1 87 ? -2.355 5.276 7.858 1.00 85.25 87 VAL A N 1
ATOM 682 C CA . VAL A 1 87 ? -2.865 5.933 6.642 1.00 85.25 87 VAL A CA 1
ATOM 683 C C . VAL A 1 87 ? -3.079 4.912 5.526 1.00 85.25 87 VAL A C 1
ATOM 685 O O . VAL A 1 87 ? -4.092 4.960 4.829 1.00 85.25 87 VAL A O 1
ATOM 688 N N . ARG A 1 88 ? -2.161 3.948 5.379 1.00 77.69 88 ARG A N 1
ATOM 689 C CA . ARG A 1 88 ? -2.318 2.852 4.415 1.00 77.69 88 ARG A CA 1
ATOM 690 C C . ARG A 1 88 ? -3.511 1.978 4.737 1.00 77.69 88 ARG A C 1
ATOM 692 O O . ARG A 1 88 ? -4.310 1.729 3.845 1.00 77.69 88 ARG A O 1
ATOM 699 N N . ALA A 1 89 ? -3.618 1.519 5.980 1.00 86.50 89 ALA A N 1
ATOM 700 C CA . ALA A 1 89 ? -4.687 0.622 6.385 1.00 86.50 89 ALA A CA 1
ATOM 701 C C . ALA A 1 89 ? -6.059 1.298 6.216 1.00 86.50 89 ALA A C 1
ATOM 703 O O . ALA A 1 89 ? -6.972 0.691 5.662 1.00 86.50 89 ALA A O 1
ATOM 704 N N . CYS A 1 90 ? -6.166 2.585 6.562 1.00 90.44 90 CYS A N 1
ATOM 705 C CA . CYS A 1 90 ? -7.336 3.429 6.305 1.00 90.44 90 CYS A CA 1
ATOM 706 C C . CYS A 1 90 ? -7.729 3.438 4.817 1.00 90.44 90 CYS A C 1
ATOM 708 O O . CYS A 1 90 ? -8.870 3.134 4.474 1.00 90.44 90 CYS A O 1
ATOM 710 N N . ASN A 1 91 ? -6.777 3.709 3.919 1.00 85.06 91 ASN A N 1
ATOM 711 C CA . ASN A 1 91 ? -7.044 3.757 2.478 1.00 85.06 91 ASN A CA 1
ATOM 712 C C . ASN A 1 91 ? -7.345 2.372 1.874 1.00 85.06 91 ASN A C 1
ATOM 714 O O . ASN A 1 91 ? -8.224 2.255 1.029 1.00 85.06 91 ASN A O 1
ATOM 718 N N . GLN A 1 92 ? -6.631 1.323 2.295 1.00 82.56 92 GLN A N 1
ATOM 719 C CA . GLN A 1 92 ? -6.803 -0.042 1.778 1.00 82.56 92 GLN A CA 1
ATOM 720 C C . GLN A 1 92 ? -8.137 -0.665 2.188 1.00 82.56 92 GLN A C 1
ATOM 722 O O . GLN A 1 92 ? -8.747 -1.384 1.403 1.00 82.56 92 GLN A O 1
ATOM 727 N N . THR A 1 93 ? -8.579 -0.406 3.419 1.00 87.62 93 THR A N 1
ATOM 728 C CA . THR A 1 93 ? -9.853 -0.921 3.944 1.00 87.62 93 THR A CA 1
ATOM 729 C C . THR A 1 93 ? -11.043 -0.036 3.581 1.00 87.62 93 THR A C 1
ATOM 731 O O . THR A 1 93 ? -12.165 -0.346 3.977 1.00 87.62 93 THR A O 1
ATOM 734 N N . ASP A 1 94 ? -10.800 1.082 2.887 1.00 89.62 94 ASP A N 1
ATOM 735 C CA . ASP A 1 94 ? -11.782 2.136 2.618 1.00 89.62 94 ASP A CA 1
ATOM 736 C C . ASP A 1 94 ? -12.602 2.511 3.869 1.00 89.62 94 ASP A C 1
ATOM 738 O O . ASP A 1 94 ? -13.810 2.753 3.838 1.00 89.62 94 ASP A O 1
ATOM 742 N N . THR A 1 95 ? -11.930 2.511 5.025 1.00 94.06 95 THR A N 1
ATOM 743 C CA . THR A 1 95 ? -12.559 2.690 6.331 1.00 94.06 95 THR A CA 1
ATOM 744 C C . THR A 1 95 ? -11.848 3.802 7.095 1.00 94.06 95 THR A C 1
ATOM 746 O O . THR A 1 95 ? -10.630 3.769 7.225 1.00 94.06 95 THR A O 1
ATOM 749 N N . PRO A 1 96 ? -12.575 4.789 7.644 1.00 95.88 96 PRO A N 1
ATOM 750 C CA . PRO A 1 96 ? -11.984 5.833 8.476 1.00 95.88 96 PRO A CA 1
ATOM 751 C C . PRO A 1 96 ? -11.314 5.306 9.750 1.00 95.88 96 PRO A C 1
ATOM 753 O O . PRO A 1 96 ? -11.842 4.407 10.406 1.00 95.88 96 PRO A O 1
ATOM 756 N N . TYR A 1 97 ? -10.186 5.902 10.140 1.00 97.25 97 TYR A N 1
ATOM 757 C CA . TYR A 1 97 ? -9.436 5.520 11.343 1.00 97.25 97 TYR A CA 1
ATOM 758 C C . TYR A 1 97 ? -9.508 6.622 12.402 1.00 97.25 97 TYR A C 1
ATOM 760 O O . TYR A 1 97 ? -9.396 7.813 12.103 1.00 97.25 97 TYR A O 1
ATOM 768 N N . ILE A 1 98 ? -9.683 6.211 13.656 1.00 97.94 98 ILE A N 1
ATOM 769 C CA . ILE A 1 98 ? -9.745 7.052 14.850 1.00 97.94 98 ILE A CA 1
ATOM 770 C C . ILE A 1 98 ? -8.568 6.671 15.744 1.00 97.94 98 ILE A C 1
ATOM 772 O O . ILE A 1 98 ? -8.490 5.543 16.218 1.00 97.94 98 ILE A O 1
ATOM 776 N N . LEU A 1 99 ? -7.702 7.636 16.027 1.00 97.06 99 LEU A N 1
ATOM 777 C CA . LEU A 1 99 ? -6.549 7.479 16.903 1.00 97.06 99 LEU A CA 1
ATOM 778 C C . LEU A 1 99 ? -6.798 8.195 18.228 1.00 97.06 99 LEU A C 1
ATOM 780 O O . LEU A 1 99 ? -7.124 9.385 18.235 1.00 97.06 99 LEU A O 1
ATOM 784 N N . TYR A 1 100 ? -6.568 7.509 19.346 1.00 97.06 100 TYR A N 1
ATOM 785 C CA . TYR A 1 100 ? -6.401 8.141 20.654 1.00 97.06 100 TYR A CA 1
ATOM 786 C C . TYR A 1 100 ? -4.941 8.088 21.110 1.00 97.06 100 TYR A C 1
ATOM 788 O O . TYR A 1 100 ? -4.363 7.018 21.279 1.00 97.06 100 TYR A O 1
ATOM 796 N N . HIS A 1 101 ? -4.341 9.253 21.340 1.00 9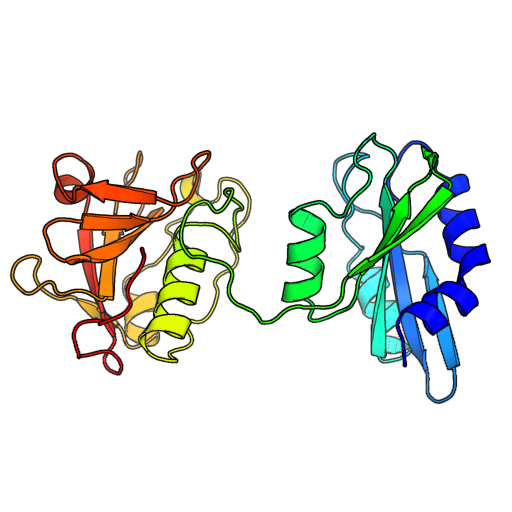4.12 101 HIS A N 1
ATOM 797 C CA . HIS A 1 101 ? -2.969 9.347 21.830 1.00 94.12 101 HIS A CA 1
ATOM 798 C C . HIS A 1 101 ? -2.967 9.533 23.350 1.00 94.12 101 HIS A C 1
ATOM 800 O O . HIS A 1 101 ? -3.484 10.536 23.856 1.00 94.12 101 HIS A O 1
ATOM 806 N N . LEU A 1 102 ? -2.380 8.577 24.079 1.00 92.25 102 LEU A N 1
ATOM 807 C CA . LEU A 1 102 ? -2.466 8.540 25.542 1.00 92.25 102 LEU A CA 1
ATOM 808 C C . LEU A 1 102 ? -1.795 9.748 26.202 1.00 92.25 102 LEU A C 1
ATOM 810 O O . LEU A 1 102 ? -2.384 10.359 27.091 1.00 92.25 102 LEU A O 1
ATOM 814 N N . SER A 1 103 ? -0.584 10.125 25.777 1.00 88.94 103 SER A N 1
ATOM 815 C CA . SER A 1 103 ? 0.185 11.164 26.480 1.00 88.94 103 SER A CA 1
ATOM 816 C C . SER A 1 103 ? -0.437 12.556 26.361 1.00 88.94 103 SER A C 1
ATOM 818 O O . SER A 1 103 ? -0.357 13.343 27.300 1.00 88.94 103 SER A O 1
ATOM 820 N N . SER A 1 104 ? -1.072 12.865 25.227 1.00 90.56 104 SER A N 1
ATOM 821 C CA . SER A 1 104 ? -1.759 14.149 25.009 1.00 90.56 104 SER A CA 1
ATOM 822 C C . SER A 1 104 ? -3.256 14.093 25.308 1.00 90.56 104 SER A C 1
ATOM 824 O O . SER A 1 104 ? -3.910 15.132 25.260 1.00 90.56 104 SER A O 1
ATOM 826 N N . GLN A 1 105 ? -3.800 12.904 25.590 1.00 92.94 105 GLN A N 1
ATOM 827 C CA . GLN A 1 105 ? -5.227 12.664 25.828 1.00 92.94 105 GLN A CA 1
ATOM 828 C C . GLN A 1 105 ? -6.115 13.258 24.725 1.00 92.94 105 GLN A C 1
ATOM 830 O O . GLN A 1 105 ? -7.144 13.887 24.980 1.00 92.94 105 GLN A O 1
ATOM 835 N N . SER A 1 106 ? -5.692 13.084 23.473 1.00 93.81 106 SER A N 1
ATOM 836 C CA . SER A 1 106 ? -6.324 13.715 22.315 1.00 93.81 106 SER A CA 1
ATOM 837 C C . SER A 1 106 ? -6.727 12.696 21.263 1.00 93.81 106 SER A C 1
ATOM 839 O O . SER A 1 106 ? -5.997 11.735 21.016 1.00 93.81 106 SER A O 1
ATOM 841 N N . PHE A 1 107 ? -7.839 12.975 20.584 1.00 95.31 107 PHE A N 1
ATOM 842 C CA . PHE A 1 107 ? -8.264 12.227 19.409 1.00 95.31 107 PHE A CA 1
ATOM 843 C C . PHE A 1 107 ? -7.747 12.872 18.126 1.00 95.31 107 PHE A C 1
ATOM 845 O O . PHE A 1 107 ? -7.760 14.096 17.986 1.00 95.31 107 PHE A O 1
ATOM 852 N N . LYS A 1 108 ? -7.367 12.031 17.170 1.00 95.06 108 LYS A N 1
ATOM 853 C CA . LYS A 1 108 ? -7.212 12.379 15.759 1.00 95.06 108 LYS A CA 1
ATOM 854 C C . LYS A 1 108 ? -8.041 11.411 14.927 1.00 95.06 108 LYS A C 1
ATOM 856 O O . LYS A 1 108 ? -8.343 10.305 15.366 1.00 95.06 108 LYS A O 1
ATOM 861 N N . TYR A 1 109 ? -8.410 11.821 13.726 1.00 94.06 109 TYR A N 1
ATOM 862 C CA . TYR A 1 109 ? -9.060 10.938 12.770 1.00 94.06 109 TYR A CA 1
ATOM 863 C C . TYR A 1 109 ? -8.593 11.238 11.355 1.00 94.06 109 TYR A C 1
ATOM 865 O O . TYR A 1 109 ? -8.246 12.375 11.033 1.00 94.06 109 TYR A O 1
ATOM 873 N N . ILE A 1 110 ? -8.596 10.201 10.530 1.00 92.12 110 ILE A N 1
ATOM 874 C CA . ILE A 1 110 ? -8.358 10.269 9.092 1.00 92.12 110 ILE A CA 1
ATOM 875 C C . ILE A 1 110 ? -9.478 9.521 8.381 1.00 92.12 110 ILE A C 1
ATOM 877 O O . ILE A 1 110 ? -10.053 8.567 8.907 1.00 92.12 110 ILE A O 1
ATOM 881 N N . THR A 1 111 ? -9.804 9.978 7.183 1.00 90.00 111 THR A N 1
ATOM 882 C CA . THR A 1 111 ? -10.701 9.281 6.263 1.00 90.00 111 THR A CA 1
ATOM 883 C C . THR A 1 111 ? -9.889 8.758 5.086 1.00 90.00 111 THR A C 1
ATOM 885 O O . THR A 1 111 ? -8.836 9.339 4.799 1.00 90.00 111 THR A O 1
ATOM 888 N N . PRO A 1 112 ? -10.362 7.709 4.394 1.00 87.62 112 PRO A N 1
ATOM 889 C CA . PRO A 1 112 ? -9.720 7.238 3.179 1.00 87.62 112 PRO A CA 1
ATOM 890 C C . PRO A 1 112 ? -9.541 8.398 2.201 1.00 87.62 112 PRO A C 1
ATOM 892 O O . PRO A 1 112 ? -10.463 9.189 1.979 1.00 87.62 112 PRO A O 1
ATOM 895 N N . SER A 1 113 ? -8.336 8.526 1.661 1.00 78.38 113 SER A N 1
ATOM 896 C CA . SER A 1 113 ? -8.065 9.379 0.514 1.00 78.38 113 SER A CA 1
ATOM 897 C C . SER A 1 113 ? -7.783 8.488 -0.679 1.00 78.38 113 SER A C 1
ATOM 899 O O . SER A 1 113 ? -6.911 7.621 -0.624 1.00 78.38 113 SER A O 1
ATOM 901 N N . HIS A 1 114 ? -8.505 8.735 -1.765 1.00 72.69 114 HIS A N 1
ATOM 902 C CA . HIS A 1 114 ? -8.228 8.130 -3.065 1.00 72.69 114 HIS A CA 1
ATOM 903 C C . HIS A 1 114 ? -7.318 9.023 -3.920 1.00 72.69 114 HIS A C 1
ATOM 905 O O . HIS A 1 114 ? -7.110 8.744 -5.097 1.00 72.69 114 HIS A O 1
ATOM 911 N N . GLU A 1 115 ? -6.783 10.114 -3.355 1.00 76.19 115 GLU A N 1
ATOM 912 C CA . GLU A 1 115 ? -5.784 10.914 -4.053 1.00 76.19 115 GLU A CA 1
ATOM 913 C C . GLU A 1 115 ? -4.470 10.147 -4.129 1.00 76.19 115 GLU A C 1
ATOM 915 O O . GLU A 1 115 ? -3.893 9.748 -3.114 1.00 76.19 115 GLU A O 1
ATOM 920 N N . ILE A 1 116 ? -3.969 9.986 -5.350 1.00 77.88 116 ILE A N 1
ATOM 921 C CA . ILE A 1 116 ? -2.661 9.392 -5.572 1.00 77.88 116 ILE A CA 1
ATOM 922 C C . ILE A 1 116 ? -1.595 10.423 -5.181 1.00 77.88 116 ILE A C 1
ATOM 924 O O . ILE A 1 116 ? -1.524 11.498 -5.787 1.00 77.88 116 ILE A O 1
ATOM 928 N N . PRO A 1 117 ? -0.741 10.130 -4.183 1.00 77.06 117 PRO A N 1
ATOM 929 C CA . PRO A 1 117 ? 0.294 11.060 -3.757 1.00 77.06 117 PRO A CA 1
ATOM 930 C C . PRO A 1 117 ? 1.332 11.266 -4.865 1.00 77.06 117 PRO A C 1
ATOM 932 O O . PRO A 1 117 ? 1.458 10.464 -5.791 1.00 77.06 117 PRO A O 1
ATOM 935 N N . ARG A 1 118 ? 2.155 12.314 -4.748 1.00 88.06 118 ARG A N 1
ATOM 936 C CA . ARG A 1 118 ? 3.266 12.557 -5.687 1.00 88.06 118 ARG A CA 1
ATOM 937 C C . ARG A 1 118 ? 4.114 11.299 -5.864 1.00 88.06 118 ARG A C 1
ATOM 939 O O . ARG A 1 118 ? 4.461 10.651 -4.880 1.00 88.06 118 ARG A O 1
ATOM 946 N N . LEU A 1 119 ? 4.458 10.964 -7.107 1.00 93.75 119 LEU A N 1
ATOM 947 C CA . LEU A 1 119 ? 5.235 9.763 -7.440 1.00 93.75 119 LEU A CA 1
ATOM 948 C C . LEU A 1 119 ? 6.671 9.805 -6.884 1.00 93.75 119 LEU A C 1
ATOM 950 O O . LEU A 1 119 ? 7.264 8.758 -6.636 1.00 93.75 119 LEU A O 1
ATOM 954 N N . LEU A 1 120 ? 7.220 10.998 -6.639 1.00 95.19 120 LEU A N 1
ATOM 955 C CA . LEU A 1 120 ? 8.562 11.205 -6.087 1.00 95.19 120 LEU A CA 1
ATOM 956 C C . LEU A 1 120 ? 8.555 11.472 -4.584 1.00 95.19 120 LEU A C 1
ATOM 958 O O . LEU A 1 120 ? 7.625 12.075 -4.051 1.00 95.19 120 LEU A O 1
ATOM 962 N N . GLY A 1 121 ? 9.643 11.080 -3.917 1.00 91.44 121 GLY A N 1
ATOM 963 C CA . GLY A 1 121 ? 9.863 11.386 -2.506 1.00 91.44 121 GLY A CA 1
ATOM 964 C C . GLY A 1 121 ? 9.045 10.526 -1.541 1.00 91.44 121 GLY A C 1
ATOM 965 O O . GLY A 1 121 ? 8.947 10.865 -0.364 1.00 91.44 121 GLY A O 1
ATOM 966 N N . ARG A 1 122 ? 8.446 9.425 -2.007 1.00 89.50 122 ARG A N 1
ATOM 967 C CA . ARG A 1 122 ? 7.652 8.524 -1.164 1.00 89.50 122 ARG A CA 1
ATOM 968 C C . ARG A 1 122 ? 8.572 7.706 -0.273 1.00 89.50 122 ARG A C 1
ATOM 970 O O . ARG A 1 122 ? 9.558 7.175 -0.765 1.00 89.50 122 ARG A O 1
ATOM 977 N N . ALA A 1 123 ? 8.237 7.568 1.007 1.00 89.31 123 ALA A N 1
ATOM 978 C CA . ALA A 1 123 ? 8.912 6.618 1.887 1.00 89.31 123 ALA A CA 1
ATOM 979 C C . ALA A 1 123 ? 8.507 5.178 1.541 1.00 89.31 123 ALA A C 1
ATOM 981 O O . ALA A 1 123 ? 7.333 4.924 1.248 1.00 89.31 123 ALA A O 1
ATOM 982 N N . TYR A 1 124 ? 9.468 4.252 1.598 1.00 87.94 124 TYR A N 1
ATOM 983 C CA . TYR A 1 124 ? 9.240 2.858 1.233 1.00 87.94 124 TYR A CA 1
ATOM 984 C C . TYR A 1 124 ? 8.316 2.146 2.210 1.00 87.94 124 TYR A C 1
ATOM 986 O O . TYR A 1 124 ? 8.541 2.148 3.421 1.00 87.94 124 TYR A O 1
ATOM 994 N N . VAL A 1 125 ? 7.317 1.467 1.655 1.00 83.88 125 VAL A N 1
ATOM 995 C CA . VAL A 1 125 ? 6.455 0.544 2.375 1.00 83.88 125 VAL A CA 1
ATOM 996 C C . VAL A 1 125 ? 6.080 -0.621 1.466 1.00 83.88 125 VAL A C 1
ATOM 998 O O . VAL A 1 125 ? 5.421 -0.427 0.444 1.00 83.88 125 VAL A O 1
ATOM 1001 N N . ALA A 1 126 ? 6.435 -1.836 1.887 1.00 82.19 126 ALA A N 1
ATOM 1002 C CA . ALA A 1 126 ? 5.999 -3.058 1.225 1.00 82.19 126 ALA A CA 1
ATOM 1003 C C . ALA A 1 126 ? 4.466 -3.116 1.100 1.00 82.19 126 ALA A C 1
ATOM 1005 O O . ALA A 1 126 ? 3.744 -2.808 2.049 1.00 82.19 126 ALA A O 1
ATOM 1006 N N . GLY A 1 127 ? 3.985 -3.484 -0.086 1.00 80.44 127 GLY A N 1
ATOM 1007 C CA . GLY A 1 127 ? 2.563 -3.650 -0.377 1.00 80.44 127 GLY A CA 1
ATOM 1008 C C . GLY A 1 127 ? 1.841 -2.384 -0.818 1.00 80.44 127 GLY A C 1
ATOM 1009 O O . GLY A 1 127 ? 0.746 -2.502 -1.351 1.00 80.44 127 GLY A O 1
ATOM 1010 N N . THR A 1 128 ? 2.426 -1.189 -0.671 1.00 80.12 128 THR A N 1
ATOM 1011 C CA . THR A 1 128 ? 1.749 0.059 -1.082 1.00 80.12 128 THR A CA 1
ATOM 1012 C C . THR A 1 128 ? 2.677 1.084 -1.719 1.00 80.12 128 THR A C 1
ATOM 1014 O O . THR A 1 128 ? 2.469 1.491 -2.850 1.00 80.12 128 THR A O 1
ATOM 1017 N N . ASN A 1 129 ? 3.715 1.518 -1.005 1.00 88.12 129 ASN A N 1
ATOM 1018 C CA . ASN A 1 129 ? 4.672 2.517 -1.454 1.00 88.12 129 ASN A CA 1
ATOM 1019 C C . ASN A 1 129 ? 5.972 1.781 -1.734 1.00 88.12 129 ASN A C 1
ATOM 1021 O O . ASN A 1 129 ? 6.989 2.028 -1.100 1.00 88.12 129 ASN A O 1
ATOM 1025 N N . ASP A 1 130 ? 5.918 0.840 -2.659 1.00 91.44 130 ASP A N 1
ATOM 1026 C CA . ASP A 1 130 ? 7.062 0.084 -3.143 1.00 91.44 130 ASP A CA 1
ATOM 1027 C C . ASP A 1 130 ? 7.174 0.248 -4.663 1.00 91.44 130 ASP A C 1
ATOM 1029 O O . ASP A 1 130 ? 6.511 1.100 -5.265 1.00 91.44 130 ASP A O 1
ATOM 1033 N N . CYS A 1 131 ? 8.058 -0.520 -5.295 1.00 95.25 131 CYS A N 1
ATOM 1034 C CA . CYS A 1 131 ? 8.238 -0.472 -6.740 1.00 95.25 131 CYS A CA 1
ATOM 1035 C C . CYS A 1 131 ? 6.958 -0.840 -7.510 1.00 95.25 131 CYS A C 1
ATOM 1037 O O . CYS A 1 131 ? 6.706 -0.256 -8.561 1.00 95.25 131 CYS A O 1
ATOM 1039 N N . PHE A 1 132 ? 6.127 -1.744 -6.985 1.00 94.19 132 PHE A N 1
ATOM 1040 C CA . PHE A 1 132 ? 4.890 -2.166 -7.63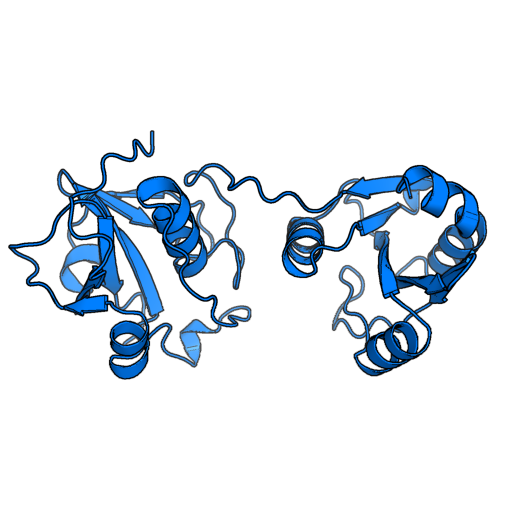9 1.00 94.19 132 PHE A CA 1
ATOM 1041 C C . PHE A 1 132 ? 3.782 -1.131 -7.469 1.00 94.19 132 PHE A C 1
ATOM 1043 O O . PHE A 1 132 ? 3.163 -0.730 -8.450 1.00 94.19 132 PHE A O 1
ATOM 1050 N N . GLY A 1 133 ? 3.567 -0.635 -6.250 1.00 92.12 133 GLY A N 1
ATOM 1051 C CA . GLY A 1 133 ? 2.577 0.411 -6.010 1.00 92.12 133 GLY A CA 1
ATOM 1052 C C . GLY A 1 133 ? 2.897 1.709 -6.755 1.00 92.12 133 GLY A C 1
ATOM 1053 O O . GLY A 1 133 ? 1.998 2.353 -7.281 1.00 92.12 133 GLY A O 1
ATOM 1054 N N . LEU A 1 134 ? 4.183 2.046 -6.924 1.00 95.69 134 LEU A N 1
ATOM 1055 C CA . LEU A 1 134 ? 4.589 3.160 -7.785 1.00 95.69 134 LEU A CA 1
ATOM 1056 C C . LEU A 1 134 ? 4.179 2.949 -9.251 1.00 95.69 134 LEU A C 1
ATOM 1058 O O . LEU A 1 134 ? 3.733 3.892 -9.899 1.00 95.69 134 LEU A O 1
ATOM 1062 N N . VAL A 1 135 ? 4.334 1.730 -9.776 1.00 95.94 135 VAL A N 1
ATOM 1063 C CA . VAL A 1 135 ? 3.909 1.374 -11.138 1.00 95.94 135 VAL A CA 1
ATOM 1064 C C . VAL A 1 135 ? 2.391 1.461 -11.276 1.00 95.94 135 VAL A C 1
ATOM 1066 O O . VAL A 1 135 ? 1.921 2.051 -12.247 1.00 95.94 135 VAL A O 1
ATOM 1069 N N . LYS A 1 136 ? 1.631 0.936 -10.305 1.00 93.75 136 LYS A N 1
ATOM 1070 C CA . LYS A 1 136 ? 0.165 1.055 -10.282 1.00 93.75 136 LYS A CA 1
ATOM 1071 C C . LYS A 1 136 ? -0.275 2.514 -10.355 1.00 93.75 136 LYS A C 1
ATOM 1073 O O . LYS A 1 136 ? -1.025 2.892 -11.250 1.00 93.75 136 LYS A O 1
ATOM 1078 N N . ASP A 1 137 ? 0.252 3.331 -9.450 1.00 93.69 137 ASP A N 1
ATOM 1079 C CA . ASP A 1 137 ? -0.085 4.746 -9.355 1.00 93.69 137 ASP A CA 1
ATOM 1080 C C . ASP A 1 137 ? 0.303 5.509 -10.621 1.00 93.69 137 ASP A C 1
ATOM 1082 O O . ASP A 1 137 ? -0.446 6.363 -11.091 1.00 93.69 137 ASP A O 1
ATOM 1086 N N . TYR A 1 138 ? 1.460 5.186 -11.207 1.00 96.75 138 TYR A N 1
ATOM 1087 C CA . TYR A 1 138 ? 1.872 5.758 -12.483 1.00 96.75 138 TYR A CA 1
ATOM 1088 C C . TYR A 1 138 ? 0.873 5.424 -13.592 1.00 96.75 138 TYR A C 1
ATOM 1090 O O . TYR A 1 138 ? 0.486 6.317 -14.339 1.00 96.75 138 TYR A O 1
ATOM 1098 N N . TYR A 1 139 ? 0.451 4.163 -13.710 1.00 96.06 139 TYR A N 1
ATOM 1099 C CA . TYR A 1 139 ? -0.481 3.734 -14.755 1.00 96.06 139 TYR A CA 1
ATOM 1100 C C . TYR A 1 139 ? -1.867 4.357 -14.591 1.00 96.06 139 TYR A C 1
ATOM 1102 O O . TYR A 1 139 ? -2.453 4.800 -15.582 1.00 96.06 139 TYR A O 1
ATOM 1110 N N . HIS A 1 140 ? -2.348 4.484 -13.355 1.00 93.50 140 HIS A N 1
ATOM 1111 C CA . HIS A 1 140 ? -3.579 5.213 -13.083 1.00 93.50 140 HIS A CA 1
ATOM 1112 C C . HIS A 1 140 ? -3.455 6.681 -13.512 1.00 93.50 140 HIS A C 1
ATOM 1114 O O . HIS A 1 140 ? -4.285 7.178 -14.266 1.00 93.50 140 HIS A O 1
ATOM 1120 N N . LEU A 1 141 ? -2.394 7.377 -13.092 1.00 93.56 141 LEU A N 1
ATOM 1121 C CA . LEU A 1 141 ? -2.210 8.798 -13.404 1.00 93.56 141 LEU A CA 1
ATOM 1122 C C . LEU A 1 141 ? -1.955 9.069 -14.894 1.00 93.56 141 LEU A C 1
ATOM 1124 O O . LEU A 1 141 ? -2.435 10.065 -15.428 1.00 93.56 141 LEU A O 1
ATOM 1128 N N . ALA A 1 142 ? -1.176 8.217 -15.560 1.00 95.12 142 ALA A N 1
ATOM 1129 C CA . ALA A 1 142 ? -0.773 8.414 -16.949 1.00 95.12 142 ALA A CA 1
ATOM 1130 C C . ALA A 1 142 ? -1.845 7.968 -17.950 1.00 95.12 142 ALA A C 1
ATOM 1132 O O . ALA A 1 142 ? -1.982 8.580 -19.010 1.00 95.12 142 ALA A O 1
ATOM 1133 N N . TYR A 1 143 ? -2.575 6.897 -17.633 1.00 95.06 143 TYR A N 1
ATOM 1134 C CA . TYR A 1 143 ? -3.443 6.208 -18.588 1.00 95.06 143 TYR A CA 1
ATOM 1135 C C . TYR A 1 143 ? -4.878 6.001 -18.094 1.00 95.06 143 TYR A C 1
ATOM 1137 O O . TYR A 1 143 ? -5.722 5.579 -18.880 1.00 95.06 143 TYR A O 1
ATOM 1145 N N . GLY A 1 144 ? -5.175 6.263 -16.816 1.00 93.12 144 GLY A N 1
ATOM 1146 C CA . GLY A 1 144 ? -6.436 5.844 -16.196 1.00 93.12 144 GLY A CA 1
ATOM 1147 C C . GLY A 1 144 ? -6.578 4.321 -16.116 1.00 93.12 144 GLY A C 1
ATOM 1148 O O . GLY A 1 144 ? -7.696 3.818 -16.025 1.00 93.12 144 GLY A O 1
ATOM 1149 N N . PHE A 1 145 ? -5.465 3.584 -16.209 1.00 93.31 145 PHE A N 1
ATOM 1150 C CA . PHE A 1 145 ? -5.455 2.125 -16.246 1.00 93.31 145 PHE A CA 1
ATOM 1151 C C . PHE A 1 145 ? -5.183 1.551 -14.855 1.00 93.31 145 PHE A C 1
ATOM 1153 O O . PHE A 1 145 ? -4.153 1.839 -14.244 1.00 93.31 145 PHE A O 1
ATOM 1160 N N . GLU A 1 146 ? -6.089 0.699 -14.382 1.00 90.88 146 GLU A N 1
ATOM 1161 C CA . GLU A 1 146 ? -5.978 0.044 -13.081 1.00 90.88 146 GLU A CA 1
ATOM 1162 C C . GLU A 1 146 ? -5.190 -1.261 -13.184 1.00 90.88 146 GLU A C 1
ATOM 1164 O O . GLU A 1 146 ? -5.633 -2.241 -13.786 1.00 90.88 146 GLU A O 1
ATOM 1169 N N . ILE A 1 147 ? -4.023 -1.296 -12.545 1.00 90.38 147 ILE A N 1
ATOM 1170 C CA . ILE A 1 147 ? -3.267 -2.533 -12.357 1.00 90.38 147 ILE A CA 1
ATOM 1171 C C . ILE A 1 147 ? -3.744 -3.192 -11.059 1.00 90.38 147 ILE A C 1
ATOM 1173 O O . ILE A 1 147 ? -3.684 -2.591 -9.983 1.00 90.38 147 ILE A O 1
ATOM 1177 N N . GLN A 1 148 ? -4.189 -4.447 -11.155 1.00 85.31 148 GLN A N 1
ATOM 1178 C CA . GLN A 1 148 ? -4.569 -5.243 -9.990 1.00 85.31 148 GLN A CA 1
ATOM 1179 C C . GLN A 1 148 ? -3.398 -5.342 -9.002 1.00 85.31 148 GLN A C 1
ATOM 1181 O O . GLN A 1 148 ? -2.260 -5.588 -9.403 1.00 85.31 148 GLN A O 1
ATOM 1186 N N . ASP A 1 149 ? -3.675 -5.123 -7.712 1.00 83.75 149 ASP A N 1
ATOM 1187 C CA . ASP A 1 149 ? -2.639 -5.275 -6.693 1.00 83.75 149 ASP A CA 1
ATOM 1188 C C . ASP A 1 149 ? -2.320 -6.733 -6.397 1.00 83.75 149 ASP A C 1
ATOM 1190 O O . ASP A 1 149 ? -3.170 -7.613 -6.511 1.00 83.75 149 ASP A O 1
ATOM 1194 N N . GLU A 1 150 ? -1.107 -6.931 -5.905 1.00 81.88 150 GLU A N 1
ATOM 1195 C CA . GLU A 1 150 ? -0.608 -8.202 -5.404 1.00 81.88 150 GLU A CA 1
ATOM 1196 C C . GLU A 1 150 ? -0.192 -8.030 -3.942 1.00 81.88 150 GLU A C 1
ATOM 1198 O O . GLU A 1 150 ? 0.403 -7.022 -3.559 1.00 81.88 150 GLU A O 1
ATOM 1203 N N . TYR A 1 151 ? -0.489 -9.004 -3.089 1.00 78.31 151 TYR A N 1
ATOM 1204 C CA . TYR A 1 151 ? -0.087 -8.912 -1.688 1.00 78.31 151 TYR A CA 1
ATOM 1205 C C . TYR A 1 151 ? 1.441 -9.029 -1.544 1.00 78.31 151 TYR A C 1
ATOM 1207 O O . TYR A 1 151 ? 2.056 -9.951 -2.078 1.00 78.31 151 TYR A O 1
ATOM 1215 N N . ARG A 1 152 ? 2.063 -8.103 -0.802 1.00 86.62 152 ARG A N 1
ATOM 1216 C CA . ARG A 1 152 ? 3.521 -8.033 -0.597 1.00 86.62 152 ARG A CA 1
ATOM 1217 C C . ARG A 1 152 ? 3.835 -7.675 0.858 1.00 86.62 152 ARG A C 1
ATOM 1219 O O . ARG A 1 152 ? 3.544 -6.566 1.297 1.00 86.62 152 ARG A O 1
ATOM 1226 N N . TRP A 1 153 ? 4.444 -8.602 1.599 1.00 81.75 153 TRP A N 1
ATOM 1227 C CA . TRP A 1 153 ? 4.846 -8.422 3.005 1.00 81.75 153 TRP A CA 1
ATOM 1228 C C . TRP A 1 153 ? 6.272 -7.867 3.128 1.00 81.75 153 TRP A C 1
ATOM 1230 O O . TRP A 1 153 ? 7.015 -7.826 2.150 1.00 81.75 153 TRP A O 1
ATOM 1240 N N . ASP A 1 154 ? 6.707 -7.437 4.316 1.00 82.00 154 ASP A N 1
ATOM 1241 C CA . ASP A 1 154 ? 8.087 -6.954 4.478 1.00 82.00 154 ASP A CA 1
ATOM 1242 C C . ASP A 1 154 ? 9.114 -8.009 4.023 1.00 82.00 154 ASP A C 1
ATOM 1244 O O . ASP A 1 154 ? 9.048 -9.171 4.415 1.00 82.00 154 ASP A O 1
ATOM 1248 N N . LYS A 1 155 ? 10.088 -7.596 3.204 1.00 86.31 155 LYS A N 1
ATOM 1249 C CA . LYS A 1 155 ? 11.158 -8.457 2.663 1.00 86.31 155 LYS A CA 1
ATOM 1250 C C . LYS A 1 155 ? 10.705 -9.638 1.792 1.00 86.31 155 LYS A C 1
ATOM 1252 O O . LYS A 1 155 ? 11.511 -10.544 1.571 1.00 86.31 155 LYS A O 1
ATOM 1257 N N . TRP A 1 156 ? 9.501 -9.593 1.212 1.00 84.81 156 TRP A N 1
ATOM 1258 C CA . TRP A 1 156 ? 8.989 -10.612 0.277 1.00 84.81 156 TRP A CA 1
ATOM 1259 C C . TRP A 1 156 ? 9.982 -10.984 -0.847 1.00 84.81 156 TRP A C 1
ATOM 1261 O O . TRP A 1 156 ? 10.080 -12.147 -1.237 1.00 84.81 156 TRP A O 1
ATOM 1271 N N . TRP A 1 157 ? 10.791 -10.022 -1.317 1.00 86.31 157 TRP A N 1
ATOM 1272 C CA . TRP A 1 157 ? 11.748 -10.186 -2.426 1.00 86.31 157 TRP A CA 1
ATOM 1273 C C . TRP A 1 157 ? 12.884 -11.177 -2.156 1.00 86.31 157 TRP A C 1
ATOM 1275 O O . TRP A 1 157 ? 13.648 -11.500 -3.064 1.00 86.31 157 TRP A O 1
ATOM 1285 N N . LYS A 1 158 ? 13.044 -11.640 -0.913 1.00 87.62 158 LYS A N 1
ATOM 1286 C CA . LYS A 1 158 ? 13.994 -12.709 -0.579 1.00 87.62 158 LYS A CA 1
ATOM 1287 C C . LYS A 1 158 ? 13.472 -14.090 -0.973 1.00 87.62 158 LYS A C 1
ATOM 1289 O O . LYS A 1 158 ? 14.260 -15.003 -1.211 1.00 87.62 158 LYS A O 1
ATOM 1294 N N . GLU A 1 159 ? 12.156 -14.241 -1.039 1.00 88.44 159 GLU A N 1
ATOM 1295 C CA . GLU A 1 159 ? 11.487 -15.541 -1.074 1.00 88.44 159 GLU A CA 1
ATOM 1296 C C . GLU A 1 159 ? 10.634 -15.728 -2.334 1.00 88.44 159 GLU A C 1
ATOM 1298 O O . GLU A 1 159 ? 10.419 -16.866 -2.746 1.00 88.44 159 GLU A O 1
ATOM 1303 N N . ALA A 1 160 ? 10.215 -14.639 -2.986 1.00 86.44 160 ALA A N 1
ATOM 1304 C CA . ALA A 1 160 ? 9.310 -14.678 -4.131 1.00 86.44 160 ALA A CA 1
ATOM 1305 C C . ALA A 1 160 ? 9.724 -13.733 -5.270 1.00 86.44 160 ALA A C 1
ATOM 1307 O O . ALA A 1 160 ? 10.386 -12.716 -5.053 1.00 86.44 160 ALA A O 1
ATOM 1308 N N . ASP A 1 161 ? 9.304 -14.082 -6.488 1.00 88.31 161 ASP A N 1
ATOM 1309 C CA . ASP A 1 161 ? 9.273 -13.159 -7.622 1.00 88.31 161 ASP A CA 1
ATOM 1310 C C . ASP A 1 161 ? 8.071 -12.223 -7.495 1.00 88.31 161 ASP A C 1
ATOM 1312 O O . ASP A 1 161 ? 7.000 -12.630 -7.047 1.00 88.31 161 ASP A O 1
ATOM 1316 N N . LEU A 1 162 ? 8.240 -10.975 -7.926 1.00 85.44 162 LEU A N 1
ATOM 1317 C CA . LEU A 1 162 ? 7.172 -9.980 -7.935 1.00 85.44 162 LEU A CA 1
ATOM 1318 C C . LEU A 1 162 ? 6.116 -10.298 -8.983 1.00 85.44 162 LEU A C 1
ATOM 1320 O O . LEU A 1 162 ? 4.924 -10.107 -8.772 1.00 85.44 162 LEU A O 1
ATOM 1324 N N . ILE A 1 163 ? 6.584 -10.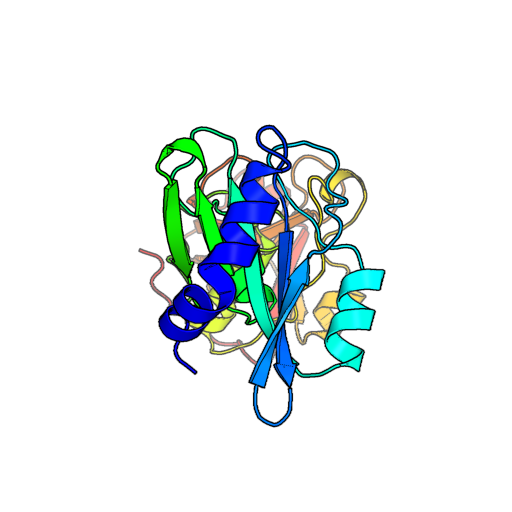716 -10.156 1.00 80.81 163 ILE A N 1
ATOM 1325 C CA . ILE A 1 163 ? 5.739 -10.956 -11.309 1.00 80.81 163 ILE A CA 1
ATOM 1326 C C . ILE A 1 163 ? 6.350 -12.060 -12.167 1.00 80.81 163 ILE A C 1
ATOM 1328 O O . ILE A 1 163 ? 7.563 -12.118 -12.365 1.00 80.81 163 ILE A O 1
ATOM 1332 N N . THR A 1 164 ? 5.495 -12.945 -12.671 1.00 77.31 164 THR A N 1
ATOM 1333 C CA . THR A 1 164 ? 5.879 -14.046 -13.565 1.00 77.31 164 THR A CA 1
ATOM 1334 C C . THR A 1 164 ? 5.291 -13.827 -14.955 1.00 77.31 164 THR A C 1
ATOM 1336 O O . THR A 1 164 ? 4.349 -13.044 -15.109 1.00 77.31 164 THR A O 1
ATOM 1339 N N . SER A 1 165 ? 5.789 -14.559 -15.957 1.00 71.62 165 SER A N 1
ATOM 1340 C CA . SER A 1 165 ? 5.300 -14.447 -17.338 1.00 71.62 165 SER A CA 1
ATOM 1341 C C . SER A 1 165 ? 3.803 -14.659 -17.472 1.00 71.62 165 SER A C 1
ATOM 1343 O O . SER A 1 165 ? 3.111 -13.882 -18.125 1.00 71.62 165 SER A O 1
ATOM 1345 N N . ASN A 1 166 ? 3.279 -15.644 -16.751 1.00 75.44 166 ASN A N 1
ATOM 1346 C CA . ASN A 1 166 ? 1.851 -15.923 -16.745 1.00 75.44 166 ASN A CA 1
ATOM 1347 C C . ASN A 1 166 ? 1.033 -14.814 -16.067 1.00 75.44 166 ASN A C 1
ATOM 1349 O O . ASN A 1 166 ? -0.153 -14.683 -16.365 1.00 75.44 166 ASN A O 1
ATOM 1353 N N . THR A 1 167 ? 1.624 -14.050 -15.144 1.00 78.75 167 THR A N 1
ATOM 1354 C CA . THR A 1 167 ? 0.932 -12.980 -14.414 1.00 78.75 167 THR A CA 1
ATOM 1355 C C . THR A 1 167 ? 0.728 -11.764 -15.316 1.00 78.75 167 THR A C 1
ATOM 1357 O O . THR A 1 167 ? -0.408 -11.347 -15.524 1.00 78.75 167 THR A O 1
ATOM 1360 N N . TRP A 1 168 ? 1.795 -11.226 -15.921 1.00 86.00 168 TRP A N 1
ATOM 1361 C CA . TRP A 1 168 ? 1.676 -9.990 -16.705 1.00 86.00 168 TRP A CA 1
ATOM 1362 C C . TRP A 1 168 ? 0.888 -10.177 -18.006 1.00 86.00 168 TRP A C 1
ATOM 1364 O O . TRP A 1 168 ? 0.145 -9.281 -18.404 1.00 86.00 168 TRP A O 1
ATOM 1374 N N . GLU A 1 169 ? 0.979 -11.349 -18.642 1.00 88.44 169 GLU A N 1
ATOM 1375 C CA . GLU A 1 169 ? 0.219 -11.640 -19.865 1.00 88.44 169 GLU A CA 1
ATOM 1376 C C . GLU A 1 169 ? -1.292 -11.636 -19.620 1.00 88.44 169 GLU A C 1
ATOM 1378 O O . GLU A 1 169 ? -2.053 -11.090 -20.427 1.00 88.44 169 GLU A O 1
ATOM 1383 N N . LYS A 1 170 ? -1.731 -12.188 -18.480 1.00 86.38 170 LYS A N 1
ATOM 1384 C CA . LYS A 1 170 ? -3.140 -12.164 -18.060 1.00 86.38 170 LYS A CA 1
ATOM 1385 C C . LYS A 1 170 ? -3.628 -10.749 -17.763 1.00 86.38 170 LYS A C 1
ATOM 1387 O O . LYS A 1 170 ? -4.778 -10.444 -18.055 1.00 86.38 170 LYS A O 1
ATOM 1392 N N . SER A 1 171 ? -2.752 -9.885 -17.258 1.00 86.19 171 SER A N 1
ATOM 1393 C CA . SER A 1 171 ? -3.035 -8.466 -17.008 1.00 86.19 171 SER A CA 1
ATOM 1394 C C . SER A 1 171 ? -2.908 -7.583 -18.260 1.00 86.19 171 SER A C 1
ATOM 1396 O O . SER A 1 171 ? -2.869 -6.359 -18.152 1.00 86.19 171 SER A O 1
ATOM 1398 N N . GLY A 1 172 ? -2.820 -8.177 -19.457 1.00 93.19 172 GLY A N 1
ATOM 1399 C CA . GLY A 1 172 ? -2.814 -7.439 -20.723 1.00 93.19 172 GLY A CA 1
ATOM 1400 C C . GLY A 1 172 ? -1.458 -6.852 -21.117 1.00 93.19 172 GLY A C 1
ATOM 1401 O O . GLY A 1 172 ? -1.391 -6.082 -22.077 1.00 93.19 172 GLY A O 1
ATOM 1402 N N . PHE A 1 173 ? -0.376 -7.227 -20.434 1.00 96.06 173 PHE A N 1
ATOM 1403 C CA . PHE A 1 173 ? 0.978 -6.818 -20.792 1.00 96.06 173 PHE A CA 1
ATOM 1404 C C . PHE A 1 173 ? 1.634 -7.800 -21.760 1.00 96.06 173 PHE A C 1
ATOM 1406 O O . PHE A 1 173 ? 1.353 -8.997 -21.763 1.00 96.06 173 PHE A O 1
ATOM 1413 N N . PHE A 1 174 ? 2.542 -7.291 -22.584 1.00 95.81 174 PHE A N 1
ATOM 1414 C CA . PHE A 1 174 ? 3.368 -8.084 -23.485 1.00 95.81 174 PHE A CA 1
ATOM 1415 C C . PHE A 1 174 ? 4.802 -7.558 -23.497 1.00 95.81 174 PHE A C 1
ATOM 1417 O O . PHE A 1 174 ? 5.051 -6.382 -23.227 1.00 95.81 174 PHE A O 1
ATOM 1424 N N . CYS A 1 175 ? 5.748 -8.440 -23.816 1.00 96.56 175 CYS A N 1
ATOM 1425 C CA . CYS A 1 175 ? 7.154 -8.074 -23.903 1.00 96.56 175 CYS A CA 1
ATOM 1426 C C . CYS A 1 175 ? 7.435 -7.244 -25.161 1.00 96.56 175 CYS A C 1
ATOM 1428 O O . CYS A 1 175 ? 7.031 -7.613 -26.265 1.00 96.56 175 CYS A O 1
ATOM 1430 N N . VAL A 1 176 ? 8.205 -6.173 -24.998 1.00 97.38 176 VAL A N 1
ATOM 1431 C CA . VAL A 1 176 ? 8.796 -5.394 -26.092 1.00 97.38 176 VAL A CA 1
ATOM 1432 C C . VAL A 1 176 ? 10.318 -5.473 -26.028 1.00 97.38 176 VAL A C 1
ATOM 1434 O O . VAL A 1 176 ? 10.907 -5.792 -24.992 1.00 97.38 176 VAL A O 1
ATOM 1437 N N . SER A 1 177 ? 10.988 -5.214 -27.151 1.00 96.81 177 SER A N 1
ATOM 1438 C CA . SER A 1 177 ? 12.448 -5.194 -27.164 1.00 96.81 177 SER A CA 1
ATOM 1439 C C . SER A 1 177 ? 12.973 -3.952 -26.432 1.00 96.81 177 SER A C 1
ATOM 1441 O O . SER A 1 177 ? 12.370 -2.882 -26.492 1.00 96.81 177 SER A O 1
ATOM 1443 N N . LYS A 1 178 ? 14.156 -4.044 -25.805 1.00 94.50 178 LYS A N 1
ATOM 1444 C CA . LYS A 1 178 ? 14.816 -2.881 -25.172 1.00 94.50 178 LYS A CA 1
ATOM 1445 C C . LYS A 1 178 ? 15.071 -1.721 -26.151 1.00 94.50 178 LYS A C 1
ATOM 1447 O O . LYS A 1 178 ? 15.276 -0.598 -25.704 1.00 94.50 178 LYS A O 1
ATOM 1452 N N . LYS A 1 179 ? 15.115 -1.986 -27.465 1.00 94.50 179 LYS A N 1
ATOM 1453 C CA . LYS A 1 179 ? 15.316 -0.962 -28.505 1.00 94.50 179 LYS A CA 1
ATOM 1454 C C . LYS A 1 179 ? 14.030 -0.205 -28.837 1.00 94.50 179 LYS A C 1
ATOM 1456 O O . LYS A 1 179 ? 14.117 0.956 -29.212 1.00 94.50 179 LYS A O 1
ATOM 1461 N N . ASP A 1 180 ? 12.880 -0.850 -28.660 1.00 96.25 180 ASP A N 1
ATOM 1462 C CA . ASP A 1 180 ? 11.552 -0.297 -28.968 1.00 96.25 180 ASP A CA 1
ATOM 1463 C C . ASP A 1 180 ? 10.852 0.264 -27.718 1.00 96.25 180 ASP A C 1
ATOM 1465 O O . ASP A 1 180 ? 9.669 0.615 -27.749 1.00 96.25 180 ASP A O 1
ATOM 1469 N N . MET A 1 181 ? 11.584 0.314 -26.603 1.00 96.38 181 MET A N 1
ATOM 1470 C CA . MET A 1 181 ? 11.117 0.812 -25.319 1.00 96.38 181 MET A CA 1
ATOM 1471 C C . MET A 1 181 ? 10.765 2.300 -25.400 1.00 96.38 181 MET A C 1
ATOM 1473 O O . MET A 1 181 ? 11.526 3.106 -25.938 1.00 96.38 181 MET A O 1
ATOM 1477 N N . GLN A 1 182 ? 9.636 2.673 -24.806 1.00 97.50 182 GLN A N 1
ATOM 1478 C CA . GLN A 1 182 ? 9.100 4.032 -24.823 1.00 97.50 182 GLN A CA 1
ATOM 1479 C C . GLN A 1 182 ? 8.633 4.470 -23.424 1.00 97.50 182 GLN A C 1
ATOM 1481 O O . GLN A 1 182 ? 8.419 3.617 -22.558 1.00 97.50 182 GLN A O 1
ATOM 1486 N N . PRO A 1 183 ? 8.475 5.785 -23.175 1.00 98.12 183 PRO A N 1
ATOM 1487 C CA . PRO A 1 183 ? 7.913 6.285 -21.924 1.00 98.12 183 PRO A CA 1
ATOM 1488 C C . PRO A 1 183 ? 6.614 5.569 -21.525 1.00 98.12 183 PRO A C 1
ATOM 1490 O O . PRO A 1 183 ? 5.694 5.475 -22.333 1.00 98.12 183 PRO A O 1
ATOM 1493 N N . GLY A 1 184 ? 6.545 5.085 -20.286 1.00 97.88 184 GLY A N 1
ATOM 1494 C CA . GLY A 1 184 ? 5.421 4.318 -19.741 1.00 97.88 184 GLY A CA 1
ATOM 1495 C C . GLY A 1 184 ? 5.609 2.797 -19.746 1.00 97.88 184 GLY A C 1
ATOM 1496 O O . GLY A 1 184 ? 4.887 2.099 -19.032 1.00 97.88 184 GLY A O 1
ATOM 1497 N N . ASP A 1 185 ? 6.605 2.270 -20.463 1.00 98.38 185 ASP A N 1
ATOM 1498 C CA . ASP A 1 185 ? 6.936 0.845 -20.381 1.00 98.38 185 ASP A CA 1
ATOM 1499 C C . ASP A 1 185 ? 7.481 0.479 -18.991 1.00 98.38 185 ASP A C 1
ATOM 1501 O O . ASP A 1 185 ? 8.280 1.213 -18.394 1.00 98.38 185 ASP A O 1
ATOM 1505 N N . ILE A 1 186 ? 7.071 -0.689 -18.494 1.00 98.06 186 ILE A N 1
ATOM 1506 C CA . ILE A 1 186 ? 7.541 -1.243 -17.222 1.00 98.06 186 ILE A CA 1
ATOM 1507 C C . ILE A 1 186 ? 8.823 -2.034 -17.469 1.00 98.06 186 ILE A C 1
ATOM 1509 O O . ILE A 1 186 ? 8.888 -2.888 -18.351 1.00 98.06 186 ILE A O 1
ATOM 1513 N N . LEU A 1 187 ? 9.834 -1.801 -16.645 1.00 98.06 187 LEU A N 1
ATOM 1514 C CA . LEU A 1 187 ? 11.076 -2.560 -16.626 1.00 98.06 187 LEU A CA 1
ATOM 1515 C C . LEU A 1 187 ? 11.037 -3.543 -15.469 1.00 98.06 187 LEU A C 1
ATOM 1517 O O . LEU A 1 187 ? 10.970 -3.130 -14.313 1.00 98.06 187 LEU A O 1
ATOM 1521 N N . VAL A 1 188 ? 11.112 -4.832 -15.784 1.00 96.94 188 VAL A N 1
ATOM 1522 C CA . VAL A 1 188 ? 11.212 -5.902 -14.790 1.00 96.94 188 VAL A CA 1
ATOM 1523 C C . VAL A 1 188 ? 12.682 -6.235 -14.598 1.00 96.94 188 VAL A C 1
ATOM 1525 O O . VAL A 1 188 ? 13.372 -6.589 -15.560 1.00 96.94 188 VAL A O 1
ATOM 1528 N N . MET A 1 189 ? 13.173 -6.104 -13.368 1.00 96.12 189 MET A N 1
ATOM 1529 C CA . MET A 1 189 ? 14.594 -6.202 -13.054 1.00 96.12 189 MET A CA 1
ATOM 1530 C C . MET A 1 189 ? 14.897 -7.209 -11.945 1.00 96.12 189 MET A C 1
ATOM 1532 O O . MET A 1 189 ? 14.079 -7.466 -11.062 1.00 96.12 189 MET A O 1
ATOM 1536 N N . GLN A 1 190 ? 16.130 -7.708 -11.980 1.00 94.94 190 GLN A N 1
ATOM 1537 C CA . GLN A 1 190 ? 16.771 -8.471 -10.911 1.00 94.94 190 GLN A CA 1
ATOM 1538 C C . GLN A 1 190 ? 17.640 -7.542 -10.049 1.00 94.94 190 GLN A C 1
ATOM 1540 O O . GLN A 1 190 ? 18.719 -7.108 -10.455 1.00 94.94 190 GLN A O 1
ATOM 1545 N N . SER A 1 191 ? 17.180 -7.191 -8.849 1.00 90.31 191 SER A N 1
ATOM 1546 C CA . SER A 1 191 ? 17.892 -6.274 -7.950 1.00 90.31 191 SER A CA 1
ATOM 1547 C C . SER A 1 191 ? 18.419 -7.013 -6.723 1.00 90.31 191 SER A C 1
ATOM 1549 O O . SER A 1 191 ? 17.656 -7.437 -5.855 1.00 90.31 191 SER A O 1
ATOM 1551 N N . GLY A 1 192 ? 19.740 -7.207 -6.655 1.00 86.56 192 GLY A N 1
ATOM 1552 C CA 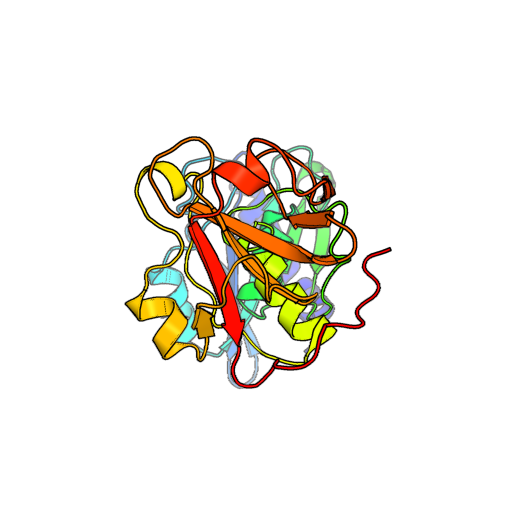. GLY A 1 192 ? 20.402 -7.867 -5.521 1.00 86.56 192 GLY A CA 1
ATOM 1553 C C . GLY A 1 192 ? 20.068 -9.356 -5.336 1.00 86.56 192 GLY A C 1
ATOM 1554 O O . GLY A 1 192 ? 20.388 -9.912 -4.288 1.00 86.56 192 GLY A O 1
ATOM 1555 N N . SER A 1 193 ? 19.423 -9.994 -6.318 1.00 88.44 193 SER A N 1
ATOM 1556 C CA . SER A 1 193 ? 19.121 -11.433 -6.367 1.00 88.44 193 SER A CA 1
ATOM 1557 C C . SER A 1 193 ? 18.868 -11.878 -7.815 1.00 88.44 193 SER A C 1
ATOM 1559 O O . SER A 1 193 ? 18.823 -11.036 -8.708 1.00 88.44 193 SER A O 1
ATOM 1561 N N . ASP A 1 194 ? 18.679 -13.176 -8.044 1.00 89.38 194 ASP A N 1
ATOM 1562 C CA . ASP A 1 194 ? 18.244 -13.768 -9.318 1.00 89.38 194 ASP A CA 1
ATOM 1563 C C . ASP A 1 194 ? 16.715 -13.728 -9.524 1.00 89.38 194 ASP A C 1
ATOM 1565 O O . ASP A 1 194 ? 16.208 -14.181 -10.552 1.00 89.38 194 ASP A O 1
ATOM 1569 N N . ARG A 1 195 ? 15.971 -13.144 -8.581 1.00 92.50 195 ARG A N 1
ATOM 1570 C CA . ARG A 1 195 ? 14.512 -13.015 -8.635 1.00 92.50 195 ARG A CA 1
ATOM 1571 C C . ARG A 1 195 ? 14.068 -11.760 -9.375 1.00 92.50 195 ARG A C 1
ATOM 1573 O O . ARG A 1 195 ? 14.706 -10.711 -9.276 1.00 92.50 195 ARG A O 1
ATOM 1580 N N . LEU A 1 196 ? 12.935 -11.845 -10.068 1.00 93.62 196 LEU A N 1
ATOM 1581 C CA . LEU A 1 196 ? 12.263 -10.714 -10.717 1.00 93.62 196 LEU A CA 1
ATOM 1582 C C . LEU A 1 196 ? 11.585 -9.854 -9.651 1.00 93.62 196 LEU A C 1
ATOM 1584 O O . LEU A 1 196 ? 10.384 -9.959 -9.424 1.00 93.62 196 LEU A O 1
ATOM 1588 N N . ASN A 1 197 ? 12.370 -9.051 -8.943 1.00 92.88 197 ASN A N 1
ATOM 1589 C CA . ASN A 1 197 ? 11.967 -8.470 -7.668 1.00 92.88 197 ASN A CA 1
ATOM 1590 C C . ASN A 1 197 ? 11.858 -6.938 -7.665 1.00 92.88 197 ASN A C 1
ATOM 1592 O O . ASN A 1 197 ? 11.566 -6.344 -6.627 1.00 92.88 197 ASN A O 1
ATOM 1596 N N . HIS A 1 198 ? 12.104 -6.285 -8.800 1.00 95.81 198 HIS A N 1
ATOM 1597 C CA . HIS A 1 198 ? 12.043 -4.832 -8.890 1.00 95.81 198 HIS A CA 1
ATOM 1598 C C . HIS A 1 198 ? 11.377 -4.376 -10.178 1.00 95.81 198 HIS A C 1
ATOM 1600 O O . HIS A 1 198 ? 11.679 -4.891 -11.256 1.00 95.81 198 HIS A O 1
ATOM 1606 N N . LEU A 1 199 ? 10.497 -3.382 -10.053 1.00 96.88 199 LEU A N 1
ATOM 1607 C CA . LEU A 1 199 ? 9.884 -2.699 -11.185 1.00 96.88 199 LEU A CA 1
ATOM 1608 C C . LEU A 1 199 ? 10.338 -1.243 -11.255 1.00 96.88 199 LEU A C 1
ATOM 1610 O O . LEU A 1 199 ? 10.526 -0.568 -10.241 1.00 96.88 199 LEU A O 1
ATOM 1614 N N . ALA A 1 200 ? 10.456 -0.750 -12.479 1.00 98.06 200 ALA A N 1
ATOM 1615 C CA . ALA A 1 200 ? 10.632 0.662 -12.770 1.00 98.06 200 ALA A CA 1
ATOM 1616 C C . ALA A 1 200 ? 9.766 1.060 -13.964 1.00 98.06 200 ALA A C 1
ATOM 1618 O O . ALA A 1 200 ? 9.428 0.219 -14.792 1.00 98.06 200 ALA A O 1
ATOM 1619 N N . ILE A 1 201 ? 9.462 2.346 -14.093 1.00 98.44 201 ILE A N 1
ATOM 1620 C CA . ILE A 1 201 ? 8.868 2.915 -15.302 1.00 98.44 201 ILE A CA 1
ATOM 1621 C C . ILE A 1 201 ? 9.963 3.609 -16.095 1.00 98.44 201 ILE A C 1
ATOM 1623 O O . ILE A 1 201 ? 10.650 4.487 -15.567 1.00 98.44 201 ILE A O 1
ATOM 1627 N N . PHE A 1 202 ? 10.117 3.267 -17.371 1.00 98.31 202 PHE A N 1
ATOM 1628 C CA . PHE A 1 202 ? 10.926 4.084 -18.266 1.00 98.31 202 PHE A CA 1
ATOM 1629 C C . PHE A 1 202 ? 10.188 5.393 -18.562 1.00 98.31 202 PHE A C 1
ATOM 1631 O O . PHE A 1 202 ? 9.044 5.374 -18.999 1.00 98.31 202 PHE A O 1
ATOM 1638 N N . ILE A 1 203 ? 10.834 6.539 -18.339 1.00 97.06 203 ILE A N 1
ATOM 1639 C CA . ILE A 1 203 ? 10.230 7.877 -18.526 1.00 97.06 203 ILE A CA 1
ATOM 1640 C C . ILE A 1 203 ? 10.932 8.682 -19.635 1.00 97.06 203 ILE A C 1
ATOM 1642 O O . ILE A 1 203 ? 10.888 9.913 -19.666 1.00 97.06 203 ILE A O 1
ATOM 1646 N N . GLY A 1 204 ? 11.626 7.985 -20.541 1.00 94.88 204 GLY A N 1
ATOM 1647 C CA . GLY A 1 204 ? 12.368 8.592 -21.645 1.00 94.88 204 GLY A CA 1
ATOM 1648 C C . GLY A 1 204 ? 13.721 9.183 -21.240 1.00 94.88 204 GLY A C 1
ATOM 1649 O O . GLY A 1 204 ? 14.068 9.282 -20.062 1.00 94.88 204 GLY A O 1
ATOM 1650 N N . ASN A 1 205 ? 14.508 9.586 -22.242 1.00 93.19 205 ASN A N 1
ATOM 1651 C CA . ASN A 1 205 ? 15.818 10.232 -22.072 1.00 93.19 205 ASN A CA 1
ATOM 1652 C C . ASN A 1 205 ? 16.775 9.471 -21.138 1.00 93.19 205 ASN A C 1
AT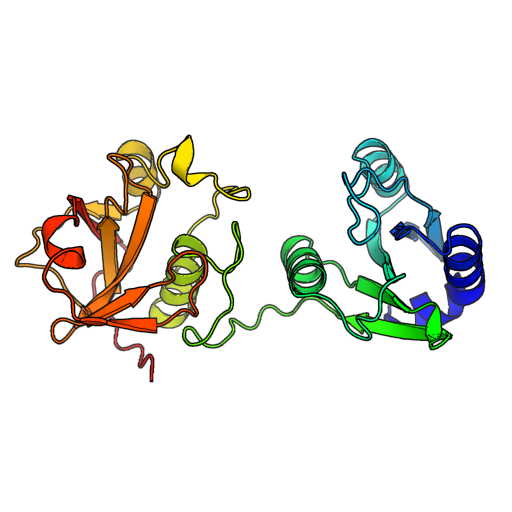OM 1654 O O . ASN A 1 205 ? 17.465 10.078 -20.323 1.00 93.19 205 ASN A O 1
ATOM 1658 N N . SER A 1 206 ? 16.796 8.137 -21.239 1.00 94.75 206 SER A N 1
ATOM 1659 C CA . SER A 1 206 ? 17.612 7.268 -20.380 1.00 94.75 206 SER A CA 1
ATOM 1660 C C . SER A 1 206 ? 17.340 7.471 -18.887 1.00 94.75 206 SER A C 1
ATOM 1662 O O . SER A 1 206 ? 18.267 7.434 -18.083 1.00 94.75 206 SER A O 1
ATOM 1664 N N . ARG A 1 207 ? 16.081 7.693 -18.499 1.00 96.88 207 ARG A N 1
ATOM 1665 C CA . ARG A 1 207 ? 15.667 7.840 -17.100 1.00 96.88 207 ARG A CA 1
ATOM 1666 C C . ARG A 1 207 ? 14.600 6.825 -16.733 1.00 96.88 207 ARG A C 1
ATOM 1668 O O . ARG A 1 207 ? 13.760 6.462 -17.559 1.00 96.88 207 ARG A O 1
ATOM 1675 N N . ILE A 1 208 ? 14.632 6.418 -15.473 1.00 98.00 208 ILE A N 1
ATOM 1676 C CA . ILE A 1 208 ? 13.645 5.530 -14.871 1.00 98.00 208 ILE A CA 1
ATOM 1677 C C . ILE A 1 208 ? 13.081 6.150 -13.602 1.00 98.00 208 ILE A C 1
ATOM 1679 O O . ILE A 1 208 ? 13.826 6.712 -12.805 1.00 98.00 208 ILE A O 1
ATOM 1683 N N . LEU A 1 209 ? 11.771 6.023 -13.423 1.00 98.38 209 LEU A N 1
ATOM 1684 C CA . LEU A 1 209 ? 11.082 6.273 -12.166 1.00 98.38 209 LEU A CA 1
ATOM 1685 C C . LEU A 1 209 ? 10.951 4.940 -11.427 1.00 98.38 209 LEU A C 1
ATOM 1687 O O . LEU A 1 209 ? 10.408 3.981 -11.976 1.00 98.38 209 LEU A O 1
ATOM 1691 N N . HIS A 1 210 ? 11.425 4.871 -10.188 1.00 97.81 210 HIS A N 1
ATOM 1692 C CA . HIS A 1 210 ? 11.330 3.650 -9.386 1.00 97.81 210 HIS A CA 1
ATOM 1693 C C . HIS A 1 210 ? 11.398 3.919 -7.886 1.00 97.81 210 HIS A C 1
ATOM 1695 O O . HIS A 1 210 ? 11.647 5.042 -7.443 1.00 97.81 210 HIS A O 1
ATOM 1701 N N . HIS A 1 211 ? 11.177 2.871 -7.097 1.00 96.69 211 HIS A N 1
ATOM 1702 C CA . HIS A 1 211 ? 11.206 2.953 -5.645 1.00 96.69 211 HIS A CA 1
ATOM 1703 C C . HIS A 1 211 ? 11.943 1.758 -5.047 1.00 96.69 211 HIS A C 1
ATOM 1705 O O . HIS A 1 211 ? 11.429 0.643 -5.004 1.00 96.69 211 HIS A O 1
ATOM 1711 N N . CYS A 1 212 ? 13.174 1.998 -4.605 1.00 93.25 212 CYS A N 1
ATOM 1712 C CA . CYS A 1 212 ? 14.012 0.978 -3.988 1.00 93.25 212 CYS A CA 1
ATOM 1713 C C . CYS A 1 212 ? 13.729 0.860 -2.489 1.00 93.25 212 CYS A C 1
ATOM 1715 O O . CYS A 1 212 ? 13.468 1.860 -1.820 1.00 93.25 212 CYS A O 1
ATOM 1717 N N . TYR A 1 213 ? 13.883 -0.350 -1.948 1.00 90.06 213 TYR A N 1
ATOM 1718 C CA . TYR A 1 213 ? 13.840 -0.584 -0.506 1.00 90.06 213 TYR A CA 1
ATOM 1719 C C . TYR A 1 213 ? 14.784 0.367 0.250 1.00 90.06 213 TYR A C 1
ATOM 1721 O O . TYR A 1 213 ? 15.921 0.590 -0.174 1.00 90.06 213 TYR A O 1
ATOM 1729 N N . ASN A 1 214 ? 14.311 0.919 1.372 1.00 87.12 214 ASN A N 1
ATOM 1730 C CA . ASN A 1 214 ? 15.031 1.887 2.213 1.00 87.12 214 ASN A CA 1
ATOM 1731 C C . ASN A 1 214 ? 15.509 3.169 1.498 1.00 87.12 214 ASN A C 1
ATOM 1733 O O . ASN A 1 214 ? 16.410 3.851 1.986 1.00 87.12 214 ASN A O 1
ATOM 1737 N N . ARG A 1 215 ? 14.914 3.530 0.358 1.00 92.69 215 ARG A N 1
ATOM 1738 C CA . ARG A 1 215 ? 15.145 4.811 -0.322 1.00 92.69 215 ARG A CA 1
ATOM 1739 C C . ARG A 1 215 ? 13.817 5.508 -0.557 1.00 92.69 215 ARG A C 1
ATOM 1741 O O . ARG A 1 215 ? 12.782 4.859 -0.596 1.00 92.69 215 ARG A O 1
ATOM 1748 N N . LEU A 1 216 ? 13.862 6.825 -0.735 1.00 95.06 216 LEU A N 1
ATOM 1749 C CA . LEU A 1 216 ? 12.716 7.534 -1.290 1.00 95.06 216 LEU A CA 1
ATOM 1750 C C . LEU A 1 216 ? 12.537 7.155 -2.764 1.00 95.06 216 LEU A C 1
ATOM 1752 O O . LEU A 1 216 ? 13.533 6.906 -3.453 1.00 95.06 216 LEU A O 1
ATOM 1756 N N . SER A 1 217 ? 11.299 7.158 -3.263 1.00 97.19 217 SER A N 1
ATOM 1757 C CA . SER A 1 217 ? 11.059 7.041 -4.705 1.00 97.19 217 SER A CA 1
ATOM 1758 C C . SER A 1 217 ? 11.771 8.168 -5.463 1.00 97.19 217 SER A C 1
ATOM 1760 O O . SER A 1 217 ? 11.732 9.336 -5.058 1.00 97.19 217 SER A O 1
ATOM 1762 N N . SER A 1 218 ? 12.467 7.814 -6.544 1.00 97.00 218 SER A N 1
ATOM 1763 C CA . SER A 1 218 ? 13.376 8.721 -7.249 1.00 97.00 218 SER A CA 1
ATOM 1764 C C . SER A 1 218 ? 13.394 8.480 -8.754 1.00 97.00 218 SER A C 1
ATOM 1766 O O . SER A 1 218 ? 12.889 7.473 -9.257 1.00 97.00 218 SER A O 1
ATOM 1768 N N . ILE A 1 219 ? 14.010 9.427 -9.462 1.00 97.75 219 ILE A N 1
ATOM 1769 C CA . ILE A 1 219 ? 14.411 9.264 -10.856 1.00 97.75 219 ILE A CA 1
ATOM 1770 C C . ILE A 1 219 ? 15.905 8.972 -10.885 1.00 97.75 219 ILE A C 1
ATOM 1772 O O . ILE A 1 219 ? 16.699 9.797 -10.438 1.00 97.75 219 ILE A O 1
ATOM 1776 N N . ASP A 1 220 ? 16.274 7.831 -11.459 1.00 97.19 220 ASP A N 1
ATOM 1777 C CA . ASP A 1 220 ? 17.668 7.452 -11.681 1.00 97.19 220 ASP A CA 1
ATOM 1778 C C . ASP A 1 220 ? 17.946 7.342 -13.196 1.00 97.19 220 ASP A C 1
ATOM 1780 O O . ASP A 1 220 ? 17.035 7.238 -14.027 1.00 97.19 220 ASP A O 1
ATOM 1784 N N . ILE A 1 221 ? 19.226 7.375 -13.579 1.00 97.75 221 ILE A N 1
ATOM 1785 C CA . ILE A 1 221 ? 19.650 7.159 -14.969 1.00 97.75 221 ILE A CA 1
ATOM 1786 C C . ILE A 1 221 ? 19.549 5.665 -15.299 1.00 97.75 221 ILE A C 1
ATOM 1788 O O . ILE A 1 221 ? 20.086 4.822 -14.582 1.00 97.75 221 ILE A O 1
ATOM 1792 N N . TYR A 1 222 ? 18.924 5.335 -16.428 1.00 97.56 222 TYR A N 1
ATOM 1793 C CA . TYR A 1 222 ? 18.842 3.983 -16.974 1.00 97.56 222 TYR A CA 1
ATOM 1794 C C . TYR A 1 222 ? 20.168 3.546 -17.618 1.00 97.56 222 TYR A C 1
ATOM 1796 O O . TYR A 1 222 ? 20.336 3.545 -18.840 1.00 97.56 222 TYR A O 1
ATOM 1804 N N . ALA A 1 223 ? 21.137 3.198 -16.776 1.00 96.38 223 ALA A N 1
ATOM 1805 C CA . ALA A 1 223 ? 22.464 2.740 -17.171 1.00 96.38 223 ALA A CA 1
ATOM 1806 C C . ALA A 1 223 ? 23.048 1.767 -16.134 1.00 96.38 223 ALA A C 1
ATOM 1808 O O . ALA A 1 223 ? 22.485 1.592 -15.050 1.00 96.38 223 ALA A O 1
ATOM 1809 N N . GLY A 1 224 ? 24.179 1.138 -16.479 1.00 95.38 224 GLY A N 1
ATOM 1810 C CA . GLY A 1 224 ? 24.884 0.182 -15.621 1.00 95.38 224 GLY A CA 1
ATOM 1811 C C . GLY A 1 224 ? 23.944 -0.893 -15.084 1.00 95.38 224 GLY A C 1
ATOM 1812 O O . GLY A 1 224 ? 23.118 -1.418 -15.829 1.00 95.38 224 GLY A O 1
ATOM 1813 N N . MET A 1 225 ? 23.996 -1.120 -13.769 1.00 94.88 225 MET A N 1
ATOM 1814 C CA . MET A 1 225 ? 23.206 -2.137 -13.071 1.00 94.88 225 MET A CA 1
ATOM 1815 C C . MET A 1 225 ? 21.716 -2.134 -13.448 1.00 94.88 225 MET A C 1
ATOM 1817 O O . MET A 1 225 ? 21.152 -3.201 -13.662 1.00 94.88 225 MET A O 1
ATOM 1821 N N . TRP A 1 226 ? 21.072 -0.968 -13.589 1.00 96.19 226 TRP A N 1
ATOM 1822 C CA . TRP A 1 226 ? 19.648 -0.914 -13.951 1.00 96.19 226 TRP A CA 1
ATOM 1823 C C . TRP A 1 226 ? 19.385 -1.491 -15.341 1.00 96.19 226 TRP A C 1
ATOM 1825 O O . TRP A 1 226 ? 18.434 -2.243 -15.549 1.00 96.19 226 TRP A O 1
ATOM 1835 N N . LYS A 1 227 ? 20.249 -1.163 -16.302 1.00 96.12 227 LYS A N 1
ATOM 1836 C CA . LYS A 1 227 ? 20.136 -1.632 -17.684 1.00 96.12 227 LYS A CA 1
ATOM 1837 C C . LYS A 1 227 ? 20.546 -3.097 -17.825 1.00 96.12 227 LYS A C 1
ATOM 1839 O O . LYS A 1 227 ? 19.865 -3.852 -18.532 1.00 96.12 227 LYS A O 1
ATOM 1844 N N . ASP A 1 228 ? 21.628 -3.472 -17.151 1.00 96.19 228 ASP A N 1
ATOM 1845 C CA . ASP A 1 228 ? 22.226 -4.806 -17.192 1.00 96.19 228 ASP A CA 1
ATOM 1846 C C . ASP A 1 228 ? 21.294 -5.839 -16.550 1.00 96.19 228 ASP A C 1
ATOM 1848 O O . ASP A 1 228 ? 21.107 -6.919 -17.105 1.00 96.19 228 ASP A O 1
ATOM 1852 N N . ASN A 1 229 ? 20.600 -5.457 -15.475 1.00 96.06 229 ASN A N 1
ATOM 1853 C CA . ASN A 1 229 ? 19.687 -6.341 -14.753 1.00 96.06 229 ASN A CA 1
ATOM 1854 C C . ASN A 1 229 ? 18.223 -6.255 -15.215 1.00 96.06 229 ASN A C 1
ATOM 1856 O O . ASN A 1 229 ? 17.360 -6.909 -14.630 1.00 96.06 229 ASN A O 1
ATOM 1860 N N . THR A 1 230 ? 17.900 -5.452 -16.237 1.00 97.38 230 THR A N 1
ATOM 1861 C CA . THR A 1 230 ? 16.556 -5.479 -16.839 1.00 97.38 230 THR A CA 1
ATOM 1862 C C . THR A 1 230 ? 16.382 -6.775 -17.621 1.00 97.38 230 THR A C 1
ATOM 1864 O O . THR A 1 230 ? 17.066 -6.978 -18.629 1.00 97.38 230 THR A O 1
ATOM 1867 N N . VAL A 1 231 ? 15.438 -7.611 -17.200 1.00 96.25 231 VAL A N 1
ATOM 1868 C CA . VAL A 1 231 ? 15.133 -8.895 -17.841 1.00 96.25 231 VAL A CA 1
ATOM 1869 C C . VAL A 1 231 ? 14.040 -8.721 -18.891 1.00 96.25 231 VAL A C 1
ATOM 1871 O O . VAL A 1 231 ? 14.214 -9.142 -20.033 1.00 96.25 231 VAL A O 1
ATOM 1874 N N . TYR A 1 232 ? 12.956 -8.026 -18.538 1.00 96.94 232 TYR A N 1
ATOM 1875 C CA . TYR A 1 232 ? 11.824 -7.783 -19.431 1.00 96.94 232 TYR A CA 1
ATOM 1876 C C . TYR A 1 232 ? 11.484 -6.298 -19.508 1.00 96.94 232 TYR A C 1
ATOM 1878 O O . TYR A 1 232 ? 11.634 -5.559 -18.535 1.00 96.94 232 TYR A O 1
ATOM 1886 N N . VAL A 1 233 ? 10.999 -5.884 -20.676 1.00 97.94 233 VAL A N 1
ATOM 1887 C CA . VAL A 1 233 ? 10.330 -4.598 -20.880 1.00 97.94 233 VAL A CA 1
ATOM 1888 C C . VAL A 1 233 ? 8.896 -4.921 -21.258 1.00 97.94 233 VAL A C 1
ATOM 1890 O O . VAL A 1 233 ? 8.674 -5.652 -22.222 1.00 97.94 233 VAL A O 1
ATOM 1893 N N . LEU A 1 234 ? 7.939 -4.433 -20.481 1.00 97.69 234 LEU A N 1
ATOM 1894 C CA . LEU A 1 234 ? 6.527 -4.752 -20.628 1.00 97.69 234 LEU A CA 1
ATOM 1895 C C . LEU A 1 234 ? 5.746 -3.516 -21.065 1.00 97.69 234 LEU A C 1
ATOM 1897 O O . LEU A 1 234 ? 5.911 -2.437 -20.495 1.00 97.69 234 LEU A O 1
ATOM 1901 N N . ARG A 1 235 ? 4.848 -3.709 -22.030 1.00 97.94 235 ARG A N 1
ATOM 1902 C CA . ARG A 1 235 ? 3.877 -2.708 -22.481 1.00 97.94 235 ARG A CA 1
ATOM 1903 C C . ARG A 1 235 ? 2.468 -3.259 -22.345 1.00 97.94 235 ARG A C 1
ATOM 1905 O O . ARG A 1 235 ? 2.239 -4.430 -22.637 1.00 97.94 235 ARG A O 1
ATOM 1912 N N . ASN A 1 236 ? 1.525 -2.429 -21.912 1.00 97.19 236 ASN A N 1
ATOM 1913 C CA . ASN A 1 236 ? 0.120 -2.817 -21.837 1.00 97.19 236 ASN A CA 1
ATOM 1914 C C . ASN A 1 236 ? -0.590 -2.610 -23.188 1.00 97.19 236 ASN A C 1
ATOM 1916 O O . ASN A 1 236 ? -0.345 -1.620 -23.878 1.00 97.19 236 ASN A O 1
ATOM 1920 N N . LYS A 1 237 ? -1.486 -3.531 -23.560 1.00 96.62 237 LYS A N 1
ATOM 1921 C CA . LYS A 1 237 ? -2.265 -3.478 -24.814 1.00 96.62 237 LYS A CA 1
ATOM 1922 C C . LYS A 1 237 ? -3.214 -2.278 -24.910 1.00 96.62 237 LYS A C 1
ATOM 1924 O O . LYS A 1 237 ? -3.552 -1.883 -26.021 1.00 96.62 237 LYS A O 1
ATOM 1929 N N . GLU A 1 238 ? -3.622 -1.702 -23.784 1.00 95.94 238 GLU A N 1
ATOM 1930 C CA . GLU A 1 238 ? -4.503 -0.529 -23.713 1.00 95.94 238 GLU A CA 1
ATOM 1931 C C . GLU A 1 238 ? -3.713 0.781 -23.547 1.00 95.94 238 GLU A C 1
ATOM 1933 O O . GLU A 1 238 ? -4.211 1.855 -23.872 1.00 95.94 238 GLU A O 1
ATOM 1938 N N . CYS A 1 239 ? -2.441 0.697 -23.140 1.00 95.94 239 CYS A N 1
ATOM 1939 C CA . CYS A 1 239 ? -1.554 1.844 -22.907 1.00 95.94 239 CYS A CA 1
ATOM 1940 C C . CYS A 1 239 ? -0.440 1.917 -23.970 1.00 95.94 239 CYS A C 1
ATOM 1942 O O . CYS A 1 239 ? 0.747 1.987 -23.655 1.00 95.94 239 CYS A O 1
ATOM 1944 N N . LEU A 1 240 ? -0.806 1.841 -25.256 1.00 95.12 240 LEU A N 1
ATOM 1945 C CA . LEU A 1 240 ? 0.165 1.729 -26.358 1.00 95.12 240 LEU A CA 1
ATOM 1946 C C . LEU A 1 240 ? 0.907 3.025 -26.685 1.00 95.12 240 LEU A C 1
ATOM 1948 O O . LEU A 1 240 ? 1.957 2.970 -27.326 1.00 95.12 240 LEU A O 1
ATOM 1952 N N . GLN A 1 241 ? 0.357 4.176 -26.305 1.00 95.12 241 GLN A N 1
ATOM 1953 C CA . GLN A 1 241 ? 0.996 5.461 -26.563 1.00 95.12 241 GLN A CA 1
ATOM 1954 C C . GLN A 1 241 ? 2.060 5.753 -25.500 1.00 95.12 241 GLN A C 1
ATOM 1956 O O . GLN A 1 241 ? 1.853 5.430 -24.323 1.00 95.12 241 GLN A O 1
ATOM 1961 N N . PRO A 1 242 ? 3.185 6.382 -25.881 1.00 95.50 242 PRO A N 1
ATOM 1962 C CA . PRO A 1 242 ? 4.135 6.900 -24.913 1.00 95.50 242 PRO A CA 1
ATOM 1963 C C . PRO A 1 242 ? 3.430 7.788 -23.888 1.00 95.50 242 PRO A C 1
ATOM 1965 O O . PRO A 1 242 ? 2.618 8.640 -24.252 1.00 95.50 242 PRO A O 1
ATOM 1968 N N . SER A 1 243 ? 3.732 7.585 -22.611 1.00 94.19 243 SER A N 1
ATOM 1969 C CA . SER A 1 243 ? 3.201 8.437 -21.554 1.00 94.19 243 SER A CA 1
ATOM 1970 C C . SER A 1 243 ? 3.708 9.871 -21.704 1.00 94.19 243 SER A C 1
ATOM 1972 O O . SER A 1 243 ? 4.906 10.100 -21.883 1.00 94.19 243 SER A O 1
ATOM 1974 N N . ASN A 1 244 ? 2.788 10.824 -21.553 1.00 88.00 244 ASN A N 1
ATOM 1975 C CA . ASN A 1 244 ? 3.081 12.255 -21.457 1.00 88.00 244 ASN A CA 1
ATOM 1976 C C . ASN A 1 244 ? 3.056 12.755 -20.003 1.00 88.00 244 ASN A C 1
ATOM 1978 O O . ASN A 1 244 ? 3.092 13.962 -19.778 1.00 88.00 244 ASN A O 1
ATOM 1982 N N . LEU A 1 245 ? 2.950 11.852 -19.018 1.00 90.94 245 LEU A N 1
ATOM 1983 C CA . LEU A 1 245 ? 2.911 12.234 -17.610 1.00 90.94 245 LEU A CA 1
ATOM 1984 C C . LEU A 1 245 ? 4.238 12.884 -17.211 1.00 90.94 245 LEU A C 1
ATOM 1986 O O . LEU A 1 245 ? 5.290 12.238 -17.189 1.00 90.94 245 LEU A O 1
ATOM 1990 N N . GLU A 1 246 ? 4.171 14.161 -16.858 1.00 84.00 246 GLU A N 1
ATOM 1991 C CA . GLU A 1 246 ? 5.290 14.884 -16.276 1.00 84.00 246 GLU A CA 1
ATOM 1992 C C . GLU A 1 246 ? 5.462 14.459 -14.815 1.00 84.00 246 GLU A C 1
ATOM 1994 O O . GLU A 1 246 ? 4.597 14.680 -13.972 1.00 84.00 246 GLU A O 1
ATOM 1999 N N . VAL A 1 247 ? 6.589 13.814 -14.515 1.00 78.12 247 VAL A N 1
ATOM 2000 C CA . VAL A 1 247 ? 6.912 13.298 -13.172 1.00 78.12 247 VAL A CA 1
ATOM 2001 C C . VAL A 1 247 ? 7.790 14.296 -12.394 1.00 78.12 247 VAL A C 1
ATOM 2003 O O . VAL A 1 247 ? 8.581 13.891 -11.548 1.00 78.12 247 VAL A O 1
ATOM 2006 N N . PHE A 1 248 ? 7.726 15.588 -12.728 1.00 60.16 248 PHE A N 1
ATOM 2007 C CA . PHE A 1 248 ? 8.613 16.629 -12.190 1.00 60.16 248 PHE A CA 1
ATOM 2008 C C . PHE A 1 248 ? 8.037 17.315 -10.947 1.00 60.16 248 PHE A C 1
ATOM 2010 O O . PHE A 1 248 ? 6.820 17.598 -10.921 1.00 60.16 248 PHE A O 1
#

Radius of gyration: 21.26 Å; Cα contacts (8 Å, |Δi|>4): 459; chains: 1; bounding box: 55×33×60 Å

Foldseek 3Di:
DDVVVVCVVCVVVQLVVCVVQLQAKWKWFWFDAPPDIDIGTFDFPDPDRADGDGDPVRVVVRVVRHDTAEMEMEGNDPPPDDDPVRLVVQQVVQHKYWYQYNVVRDIDIDGHDPDLDQLWQDFDDWQANFQVNSLQSCCCVQPVDGDDGDHTDPPNLVPAAPDDPVRVVVVQKDFDDPVPDAFSWKFQFDDPHPGSHHIWTDHDPQWTFGGDPRDTTDIDGNDDRNVVGGPTTMDGPSRPDHTPDDSD

pLDDT: mean 92.14, std 6.69, range [60.16, 98.56]

Nearest PDB structures (foldseek):
  5ld9-assembly1_A  TM=8.052E-01  e=1.254E-05  Pyrococcus furiosus DSM 3638
  5ld9-assembly1_B  TM=8.474E-01  e=8.347E-05  Pyrococcus furiosus DSM 3638
  8i2f-assembly1_B  TM=6.211E-01  e=6.280E-04  Bacillus subtilis subsp. subtilis str. 168
  2z3g-assembly1_B  TM=4.880E-01  e=2.784E-02  Aspergillus terreus
  2z3i-assembly1_D  TM=5.228E-01  e=2.517E-01  Aspergillus terreus

Secondary structure (DSSP, 8-state):
--HHHHHHHHHHHHHHHHHT-TTS--EEEEEE-SS-EEEEEE-B--SSSS---B-HHHHHHHHTTSEEEEEEEEE-SS--S--HHHHHHHHHTT--EEEEETTTTEEEEE----PPPPSSSPPPBTTTBSHHHHHHHHHHHHH---PPP----TTGGGT--S--HHHHHHTTEEEE-TTS--TTPEEEEE-SSSSEEEEEEE-STTEEEE--TTS--EEEES-THHHHTEEEEEEESS--SPP-----

Sequence (248 aa):
MNIQTIVDKHKEEFIKQANDSPHREVCGLVVKLKTKTKYIPCKNVAGNAFDFEISQEDVDKAESQGTIIAVFHSHVNHEMSFTPADVRACNQTDTPYILYHLSSQSFKYITPSHEIPRLLGRAYVAGTNDCFGLVKDYYHLAYGFEIQDEYRWDKWWKEADLITSNTWEKSGFFCVSKKDMQPGDILVMQSGSDRLNHLAIFIGNSRILHHCYNRLSSIDIYAGMWKDNTVYVLRNKECLQPSNLEVF

Mean predicted aligned error: 7.75 Å